Protein AF-X0Z7K4-F1 (afdb_monomer)

Sequence (289 aa):
ATCAVFLMENARKMQAEGYSKDEILASCCYAIVENMARSLWHQVEFPDNTIVLLHGQTMLSDPLPLAVTHRAQEYMGSKTFCLVPPFPGHRACIGLVKSIEDKGLPEIEEYCYLDDLIEREFDKKIIVCRGAACGDKNSRCVRTKIYSEDIHGKISLTLGGCTAVNELEAQKKRGEKNKIPGAYNAIWKFIDEKLPKSKDKKRLVIPRSFAISEKAFFFGKVFEQFDIPVHIDNVQERDIMEGQPLFPIDTCAPNIGATGQFLRLAREQHGIIMLPQIDFLPVEGESVG

Nearest PDB structures (foldseek):
  1a4i-assembly1_A  TM=1.801E-01  e=3.033E-02  Homo sapiens
  9ise-assembly2_C  TM=1.815E-01  e=3.426E-02  Homo sapiens
  9isr-assembly2_C  TM=1.876E-01  e=7.572E-02  Homo sapiens
  4yrp-assembly1_B-2  TM=1.443E-01  e=1.481E-01  Trypanosoma cruzi strain CL Brener
  6gvw-assembly1_F  TM=2.581E-01  e=7.806E+00  Mus musculus

Structure (mmCIF, N/CA/C/O backbone):
data_AF-X0Z7K4-F1
#
_entry.id   AF-X0Z7K4-F1
#
loop_
_atom_site.group_PDB
_atom_site.id
_atom_site.type_symbol
_atom_site.label_atom_id
_atom_site.label_alt_id
_atom_site.label_comp_id
_atom_site.label_asym_id
_atom_site.label_entity_id
_atom_site.label_seq_id
_atom_site.pdbx_PDB_ins_code
_atom_site.Cartn_x
_atom_site.Cartn_y
_atom_site.Cartn_z
_atom_site.occupancy
_atom_site.B_iso_or_equiv
_atom_site.auth_seq_id
_atom_site.auth_comp_id
_atom_site.auth_asym_id
_atom_site.auth_atom_id
_atom_site.pdbx_PDB_model_num
ATOM 1 N N . ALA A 1 1 ? -17.021 -7.275 1.196 1.00 44.34 1 ALA A N 1
ATOM 2 C CA . ALA A 1 1 ? -15.728 -7.235 0.477 1.00 44.34 1 ALA A CA 1
ATOM 3 C C . ALA A 1 1 ? -14.623 -6.842 1.448 1.00 44.34 1 ALA A C 1
ATOM 5 O O . ALA A 1 1 ? -14.861 -5.968 2.264 1.00 44.34 1 ALA A O 1
ATOM 6 N N . THR A 1 2 ? -13.452 -7.477 1.388 1.00 50.69 2 THR A N 1
ATOM 7 C CA . THR A 1 2 ? -12.375 -7.330 2.390 1.00 50.69 2 THR A CA 1
ATOM 8 C C . THR A 1 2 ? -11.315 -6.274 2.035 1.00 50.69 2 THR A C 1
ATOM 10 O O . THR A 1 2 ? -10.451 -5.956 2.846 1.00 50.69 2 THR A O 1
ATOM 13 N N . CYS A 1 3 ? -11.380 -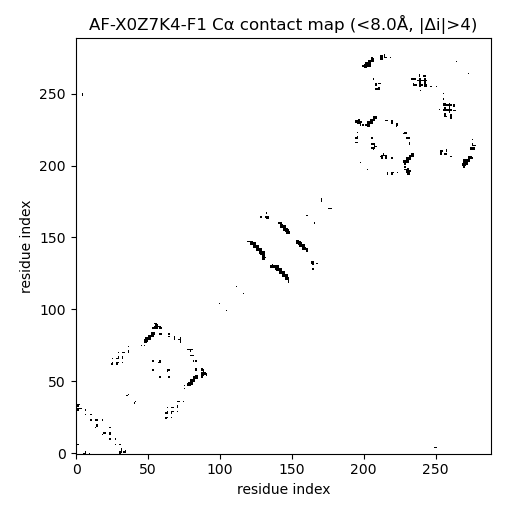5.697 0.830 1.00 55.44 3 CYS A N 1
ATOM 14 C CA . CYS A 1 3 ? -10.520 -4.596 0.392 1.00 55.44 3 CYS A CA 1
ATOM 15 C C . CYS A 1 3 ? -11.159 -3.234 0.716 1.00 55.44 3 CYS A C 1
ATOM 17 O O . CYS A 1 3 ? -12.340 -3.027 0.429 1.00 55.44 3 CYS A O 1
ATOM 19 N N . ALA A 1 4 ? -10.359 -2.285 1.219 1.00 56.34 4 ALA A N 1
ATOM 20 C CA . ALA A 1 4 ? -10.774 -0.911 1.539 1.00 56.34 4 ALA A CA 1
ATOM 21 C C . ALA A 1 4 ? -11.478 -0.179 0.380 1.00 56.34 4 ALA A C 1
ATOM 23 O O . ALA A 1 4 ? -12.387 0.612 0.616 1.00 56.34 4 ALA A O 1
ATOM 24 N N . VAL A 1 5 ? -11.113 -0.484 -0.868 1.00 52.03 5 VAL A N 1
ATOM 25 C CA . VAL A 1 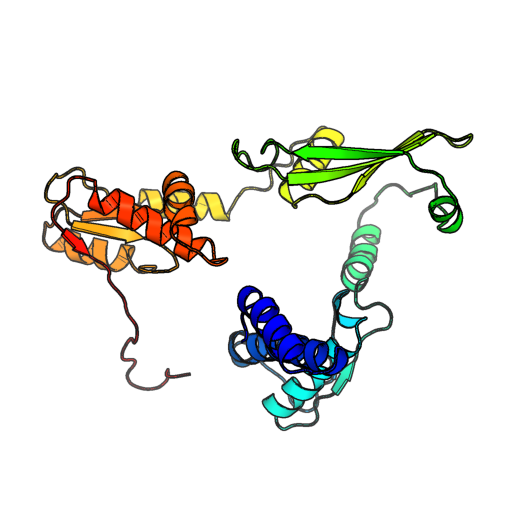5 ? -11.711 0.126 -2.067 1.00 52.03 5 VAL A CA 1
ATOM 26 C C . VAL A 1 5 ? -13.157 -0.343 -2.279 1.00 52.03 5 VAL A C 1
ATOM 28 O O . VAL A 1 5 ? -14.053 0.466 -2.501 1.00 52.03 5 VAL A O 1
ATOM 31 N N . PHE A 1 6 ? -13.424 -1.640 -2.113 1.00 60.44 6 PHE A N 1
ATOM 32 C CA . PHE A 1 6 ? -14.777 -2.193 -2.248 1.00 60.44 6 PHE A CA 1
ATOM 33 C C . PHE A 1 6 ? -15.658 -1.940 -1.020 1.00 60.44 6 PHE A C 1
ATOM 35 O O . PHE A 1 6 ? -16.871 -2.152 -1.082 1.00 60.44 6 PHE A O 1
ATOM 42 N N . LEU A 1 7 ? -15.077 -1.508 0.102 1.00 72.12 7 LEU A N 1
ATOM 43 C CA . LEU A 1 7 ? -15.836 -1.182 1.306 1.00 72.12 7 LEU A CA 1
ATOM 44 C C . LEU A 1 7 ? -16.728 0.043 1.100 1.00 72.12 7 LEU A C 1
ATOM 46 O O . LEU A 1 7 ? -17.897 0.002 1.466 1.00 72.12 7 LEU A O 1
ATOM 50 N N . MET A 1 8 ? -16.231 1.086 0.428 1.00 69.06 8 MET A N 1
ATOM 51 C CA . MET A 1 8 ? -17.041 2.271 0.120 1.00 69.06 8 MET A CA 1
ATOM 52 C C . MET A 1 8 ? -18.161 1.980 -0.883 1.00 69.06 8 MET A C 1
ATOM 54 O O . MET A 1 8 ? -19.264 2.506 -0.737 1.00 69.06 8 MET A O 1
ATOM 58 N N . GLU A 1 9 ? -17.906 1.146 -1.892 1.00 71.44 9 GLU A N 1
ATOM 59 C CA . GLU A 1 9 ? -18.932 0.768 -2.869 1.00 71.44 9 GLU A CA 1
ATOM 60 C C . GLU A 1 9 ? -20.041 -0.069 -2.219 1.00 71.44 9 GLU A C 1
ATOM 62 O O . GLU A 1 9 ? -21.222 0.213 -2.418 1.00 71.44 9 GLU A O 1
ATOM 67 N N . ASN A 1 10 ? -19.680 -1.049 -1.385 1.00 76.25 10 ASN A N 1
ATOM 68 C CA . ASN A 1 10 ? -20.667 -1.851 -0.661 1.00 76.25 10 ASN A CA 1
ATOM 69 C C . ASN A 1 10 ? -21.416 -1.028 0.387 1.00 76.25 10 ASN A C 1
ATOM 71 O O . ASN A 1 10 ? -22.626 -1.172 0.496 1.00 76.25 10 ASN A O 1
ATOM 75 N N . ALA A 1 11 ? -20.746 -0.109 1.086 1.00 80.38 11 ALA A N 1
ATOM 76 C CA . ALA A 1 11 ? -21.413 0.813 2.000 1.00 80.38 11 ALA A CA 1
ATOM 77 C C . ALA A 1 11 ? -22.466 1.671 1.277 1.00 80.38 11 ALA A C 1
ATOM 79 O O . ALA A 1 11 ? -23.563 1.853 1.793 1.00 80.38 11 ALA A O 1
ATOM 80 N N . ARG A 1 12 ? -22.173 2.149 0.057 1.00 78.56 12 ARG A N 1
ATOM 81 C CA . ARG A 1 12 ? -23.142 2.887 -0.773 1.00 78.56 12 ARG A CA 1
ATOM 82 C C . ARG A 1 12 ? -24.306 2.015 -1.244 1.00 78.56 12 ARG A C 1
ATOM 84 O O . ARG A 1 12 ? -25.432 2.502 -1.263 1.00 78.56 12 ARG A O 1
ATOM 91 N N . LYS A 1 13 ? -24.058 0.751 -1.607 1.00 81.69 13 LYS A N 1
ATOM 92 C CA . LYS A 1 13 ? -25.121 -0.211 -1.961 1.00 81.69 13 LYS A CA 1
ATOM 93 C C . LYS A 1 13 ? -26.032 -0.488 -0.770 1.00 81.69 13 LYS A C 1
ATOM 95 O O . LYS A 1 13 ? -27.231 -0.281 -0.881 1.00 81.69 13 LYS A O 1
ATOM 100 N N . MET A 1 14 ? -25.454 -0.815 0.385 1.00 85.38 14 MET A N 1
ATOM 101 C CA . MET A 1 14 ? -26.198 -1.003 1.633 1.00 85.38 14 MET A CA 1
ATOM 102 C C . MET A 1 14 ? -27.000 0.256 1.999 1.00 85.38 14 MET A C 1
ATOM 104 O O . MET A 1 14 ? -28.164 0.179 2.374 1.00 85.38 14 MET A O 1
ATOM 108 N N . GLN A 1 15 ? -26.427 1.446 1.820 1.00 86.00 15 GLN A N 1
ATOM 109 C CA . GLN A 1 15 ? -27.164 2.688 2.042 1.00 86.00 15 GLN A CA 1
ATOM 110 C C . GLN A 1 15 ? -28.361 2.839 1.085 1.00 86.00 15 GLN A C 1
ATOM 112 O O . GLN A 1 15 ? -29.432 3.260 1.515 1.00 86.00 15 GLN A O 1
ATOM 117 N N . ALA A 1 16 ? -28.200 2.496 -0.198 1.00 86.56 16 ALA A N 1
ATOM 118 C CA . ALA A 1 16 ? -29.280 2.539 -1.187 1.00 86.56 16 ALA A CA 1
ATOM 119 C C . ALA A 1 16 ? -30.373 1.487 -0.924 1.00 86.56 16 ALA A C 1
ATOM 121 O O . ALA A 1 16 ? -31.541 1.727 -1.217 1.00 86.56 16 ALA A O 1
ATOM 122 N N . GLU A 1 17 ? -30.000 0.350 -0.341 1.00 91.00 17 GLU A N 1
ATOM 123 C CA . GLU A 1 17 ? -30.899 -0.729 0.086 1.00 91.00 17 GLU A CA 1
ATOM 124 C C . GLU A 1 17 ? -31.613 -0.425 1.418 1.00 91.00 17 GLU A C 1
ATOM 126 O O . GLU A 1 17 ? -32.475 -1.189 1.845 1.00 91.00 17 GLU A O 1
ATOM 131 N N . GLY A 1 18 ? -31.305 0.711 2.054 1.00 91.75 18 GLY A N 1
ATOM 132 C CA . GLY A 1 18 ? -31.990 1.187 3.256 1.00 91.75 18 GLY A CA 1
ATOM 133 C C . GLY A 1 18 ? -31.415 0.665 4.573 1.00 91.75 18 GLY A C 1
ATOM 134 O O . GLY A 1 18 ? -32.053 0.842 5.611 1.00 91.75 18 GLY A O 1
ATOM 135 N N . TYR A 1 19 ? -30.224 0.059 4.559 1.00 92.94 19 TYR A N 1
ATOM 136 C CA . TYR A 1 19 ? -29.543 -0.357 5.785 1.00 92.94 19 TYR A CA 1
ATOM 137 C C . TYR A 1 19 ? -29.188 0.845 6.660 1.00 92.94 19 TYR A C 1
ATOM 139 O O . TYR A 1 19 ? -28.849 1.934 6.177 1.00 92.94 19 TYR A O 1
ATOM 147 N N . SER A 1 20 ? -29.227 0.631 7.972 1.00 94.06 20 SER A N 1
ATOM 148 C CA . SER A 1 20 ? -28.862 1.662 8.933 1.00 94.06 20 SER A CA 1
ATOM 149 C C . SER A 1 20 ? -27.361 1.960 8.885 1.00 94.06 20 SER A C 1
ATOM 151 O O . SER A 1 20 ? -26.528 1.129 8.510 1.00 94.06 20 SER A O 1
ATOM 153 N N . LYS A 1 21 ? -26.987 3.170 9.307 1.00 87.44 21 LYS A N 1
ATOM 154 C CA . LYS A 1 21 ? -25.578 3.576 9.382 1.00 87.44 21 LYS A CA 1
ATOM 155 C C . LYS A 1 21 ? -24.765 2.655 10.299 1.00 87.44 21 LYS A C 1
ATOM 157 O O . LYS A 1 21 ? -23.608 2.374 9.991 1.00 87.44 21 LYS A O 1
ATOM 162 N N . ASP A 1 22 ? -25.372 2.184 11.384 1.00 89.25 22 ASP A N 1
ATOM 163 C CA . ASP A 1 22 ? -24.715 1.327 12.371 1.00 89.25 22 ASP A CA 1
ATOM 164 C C . ASP A 1 22 ? -24.415 -0.061 11.790 1.00 89.25 22 ASP A C 1
ATOM 166 O O . ASP A 1 22 ? -23.308 -0.571 11.959 1.00 89.25 22 ASP A O 1
ATOM 170 N N . GLU A 1 23 ? -25.336 -0.631 11.007 1.00 88.12 23 GLU A N 1
ATOM 171 C CA . GLU A 1 23 ? -25.117 -1.896 10.291 1.00 88.12 23 GLU A CA 1
ATOM 172 C C . GLU A 1 23 ? -24.039 -1.771 9.213 1.00 88.12 23 GLU A C 1
ATOM 174 O O . GLU A 1 23 ? -23.190 -2.654 9.069 1.00 88.12 23 GLU A O 1
ATOM 179 N N . ILE A 1 24 ? -24.026 -0.657 8.475 1.00 88.56 24 ILE A N 1
ATOM 180 C CA . ILE A 1 24 ? -22.984 -0.379 7.479 1.00 88.56 24 ILE A CA 1
ATOM 181 C C . ILE A 1 24 ? -21.616 -0.284 8.163 1.00 88.56 24 ILE A C 1
ATOM 183 O O . ILE A 1 24 ? -20.644 -0.873 7.684 1.00 88.56 24 ILE A O 1
ATOM 187 N N . LEU A 1 25 ? -21.531 0.426 9.292 1.00 87.44 25 LEU A N 1
ATOM 188 C CA . LEU A 1 25 ? -20.292 0.587 10.050 1.00 87.44 25 LEU A CA 1
ATOM 189 C C . LEU A 1 25 ? -19.801 -0.750 10.617 1.00 87.44 25 LEU A C 1
ATOM 191 O 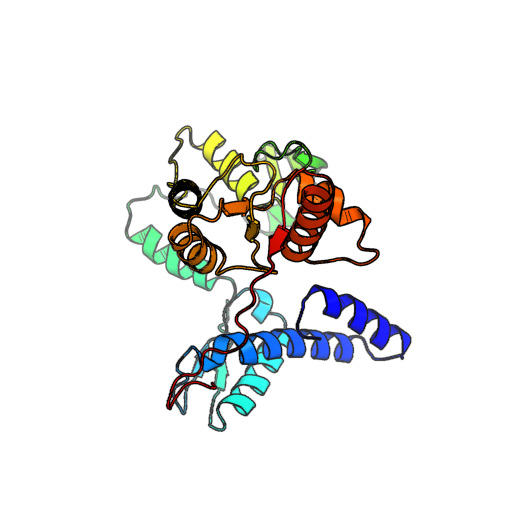O . LEU A 1 25 ? -18.628 -1.084 10.444 1.00 87.44 25 LEU A O 1
ATOM 195 N N . ALA A 1 26 ? -20.693 -1.534 11.225 1.00 87.75 26 ALA A N 1
ATOM 196 C CA . ALA A 1 26 ? -20.385 -2.862 11.746 1.00 87.75 26 ALA A CA 1
ATOM 197 C C . ALA A 1 26 ? -19.883 -3.799 10.638 1.00 87.75 26 ALA A C 1
ATOM 199 O O . ALA A 1 26 ? -18.841 -4.436 10.795 1.00 87.75 26 ALA A O 1
ATOM 200 N N . SER A 1 27 ? -20.561 -3.816 9.486 1.00 87.81 27 SER A N 1
ATOM 201 C CA . SER A 1 27 ? -20.157 -4.592 8.308 1.00 87.81 27 SER A CA 1
ATOM 202 C C . SER A 1 27 ? -18.775 -4.178 7.799 1.00 87.81 27 SER A C 1
ATOM 204 O O . SER A 1 27 ? -17.924 -5.028 7.522 1.00 87.81 27 SER A O 1
ATOM 206 N N . CYS A 1 28 ? -18.499 -2.871 7.748 1.00 87.75 28 CYS A N 1
ATOM 207 C CA . CYS A 1 28 ? -17.195 -2.373 7.326 1.00 87.75 28 CYS A CA 1
ATOM 208 C C . CYS A 1 28 ? -16.076 -2.776 8.292 1.00 87.75 28 CYS A C 1
ATOM 210 O O . CYS A 1 28 ? -15.027 -3.251 7.853 1.00 87.75 28 CYS A O 1
ATOM 212 N N . CYS A 1 29 ? -16.295 -2.612 9.598 1.00 90.00 29 CYS A N 1
ATOM 213 C CA . CYS A 1 29 ? -15.344 -3.020 10.629 1.00 90.00 29 CYS A CA 1
ATOM 214 C C . CYS A 1 29 ? -15.088 -4.529 10.579 1.00 90.00 29 CYS A C 1
ATOM 216 O O . CYS A 1 29 ? -13.930 -4.944 10.550 1.00 90.00 29 CYS A O 1
ATOM 218 N N . TYR A 1 30 ? -16.141 -5.344 10.485 1.00 90.06 30 TYR A N 1
ATOM 219 C CA . TYR A 1 30 ? -16.010 -6.796 10.401 1.00 90.06 30 TYR A CA 1
ATOM 220 C C . TYR A 1 30 ? -15.247 -7.230 9.150 1.00 90.06 30 TYR A C 1
ATOM 222 O O . TYR A 1 30 ? -14.362 -8.069 9.233 1.00 90.06 30 TYR A O 1
ATOM 230 N N . ALA A 1 31 ? -15.495 -6.610 7.998 1.00 87.94 31 ALA A N 1
ATOM 231 C CA . ALA A 1 31 ? -14.780 -6.930 6.767 1.00 87.94 31 ALA A CA 1
ATOM 232 C C . ALA A 1 31 ? -13.272 -6.614 6.819 1.00 87.94 31 ALA A C 1
ATOM 234 O O . ALA A 1 31 ? -12.478 -7.350 6.230 1.00 87.94 31 ALA A O 1
ATOM 235 N N . ILE A 1 32 ? -12.867 -5.546 7.520 1.00 85.25 32 ILE A N 1
ATOM 236 C CA . ILE A 1 32 ? -11.446 -5.241 7.774 1.00 85.25 32 ILE A CA 1
ATOM 237 C C . ILE A 1 32 ? -10.822 -6.353 8.620 1.00 85.25 32 ILE A C 1
ATOM 239 O O . ILE A 1 32 ? -9.751 -6.866 8.286 1.00 85.25 32 ILE A O 1
ATOM 243 N N . VAL A 1 33 ? -11.505 -6.739 9.698 1.00 89.50 33 VAL A N 1
ATOM 244 C CA . VAL A 1 33 ? -11.040 -7.780 10.619 1.00 89.50 33 VAL A CA 1
ATOM 245 C C . VAL A 1 33 ? -10.983 -9.141 9.930 1.00 89.50 33 VAL A C 1
ATOM 247 O O . VAL A 1 33 ? -9.984 -9.836 10.058 1.00 89.50 33 VAL A O 1
ATOM 250 N N . GLU A 1 34 ? -11.992 -9.498 9.139 1.00 88.25 34 GLU A N 1
ATOM 251 C CA . GLU A 1 34 ? -12.042 -10.744 8.372 1.00 88.25 34 GLU A CA 1
ATOM 252 C C . GLU A 1 34 ? -10.878 -10.844 7.384 1.00 88.25 34 GLU A C 1
ATOM 254 O O . GLU A 1 34 ? -10.269 -11.903 7.221 1.00 88.25 34 GLU A O 1
ATOM 259 N N . ASN A 1 35 ? -10.513 -9.723 6.755 1.00 83.31 35 ASN A N 1
ATOM 260 C CA . ASN A 1 35 ? -9.335 -9.674 5.901 1.00 83.31 35 ASN A CA 1
ATOM 261 C C . ASN A 1 35 ? -8.055 -9.974 6.687 1.00 83.31 35 ASN A C 1
ATOM 263 O O . ASN A 1 35 ? -7.218 -10.752 6.230 1.00 83.31 35 ASN A O 1
ATOM 267 N N . MET A 1 36 ? -7.899 -9.355 7.862 1.00 81.44 36 MET A N 1
ATOM 268 C CA . MET A 1 36 ? -6.757 -9.603 8.746 1.00 81.44 36 MET A CA 1
ATOM 269 C C . MET A 1 36 ? -6.727 -11.055 9.226 1.00 81.44 36 MET A C 1
ATOM 271 O O . MET A 1 36 ? -5.670 -11.675 9.181 1.00 81.44 36 MET A O 1
ATOM 275 N N . ALA A 1 37 ? -7.872 -11.612 9.618 1.00 85.81 37 ALA A N 1
ATOM 276 C CA . ALA A 1 37 ? -7.986 -12.990 10.072 1.00 85.81 37 ALA A CA 1
ATOM 277 C C . ALA A 1 37 ? -7.545 -13.976 8.988 1.00 85.81 37 ALA A C 1
ATOM 279 O O . ALA A 1 37 ? -6.666 -14.806 9.212 1.00 85.81 37 ALA A O 1
ATOM 280 N N . ARG A 1 38 ? -8.069 -13.824 7.769 1.00 81.12 38 ARG A N 1
ATOM 281 C CA . ARG A 1 38 ? -7.702 -14.695 6.648 1.00 81.12 38 ARG A CA 1
ATOM 282 C C . ARG A 1 38 ? -6.243 -14.569 6.231 1.00 81.12 38 ARG A C 1
ATOM 284 O O . ARG A 1 38 ? -5.642 -15.572 5.869 1.00 81.12 38 ARG A O 1
ATOM 291 N N . SER A 1 39 ? -5.689 -13.358 6.230 1.00 74.56 39 SER A N 1
ATOM 292 C CA . SER A 1 39 ? -4.357 -13.105 5.665 1.00 74.56 39 SER A CA 1
ATOM 293 C C . SER A 1 39 ? -3.216 -13.229 6.667 1.00 74.56 39 SER A C 1
ATOM 295 O O . SER A 1 39 ? -2.136 -13.638 6.265 1.00 74.56 39 SER A O 1
ATOM 297 N N . LEU A 1 40 ? -3.425 -12.889 7.940 1.00 75.56 40 LEU A N 1
ATOM 298 C CA . LEU A 1 40 ? -2.349 -12.771 8.926 1.00 75.56 40 LEU A CA 1
ATOM 299 C C . LEU A 1 40 ? -2.462 -13.782 10.064 1.00 75.56 40 LEU A C 1
ATOM 301 O O . LEU A 1 40 ? -1.435 -14.226 10.563 1.00 75.56 40 LEU A O 1
ATOM 305 N N . TRP A 1 41 ? -3.671 -14.140 10.506 1.00 84.88 41 TRP A N 1
ATOM 306 C CA . TRP A 1 41 ? -3.818 -14.878 11.767 1.00 84.88 41 TRP A CA 1
ATOM 307 C C . TRP A 1 41 ? -3.334 -16.327 11.705 1.00 84.88 41 TRP A C 1
ATOM 309 O O . TRP A 1 41 ? -2.887 -16.848 12.716 1.00 84.88 41 TRP A O 1
ATOM 319 N N . HIS A 1 42 ? -3.332 -16.954 10.530 1.00 79.81 42 HIS A N 1
ATOM 320 C CA . HIS A 1 42 ? -2.730 -18.280 10.339 1.00 79.81 42 HIS A CA 1
ATOM 321 C C . HIS A 1 42 ? -1.193 -18.257 10.367 1.00 79.81 42 HIS A C 1
ATOM 323 O O . HIS A 1 42 ? -0.568 -19.305 10.481 1.00 79.81 42 HIS A O 1
ATOM 329 N N . GLN A 1 43 ? -0.575 -17.076 10.260 1.00 80.69 43 GLN A N 1
ATOM 330 C CA . GLN A 1 43 ? 0.882 -16.908 10.273 1.00 80.69 43 GLN A CA 1
ATOM 331 C C . GLN A 1 43 ? 1.432 -16.598 11.670 1.00 80.69 43 GLN A C 1
ATOM 333 O O . GLN A 1 43 ? 2.641 -16.439 11.833 1.00 80.69 43 GLN A O 1
ATOM 338 N N . VAL A 1 44 ? 0.562 -16.453 12.670 1.00 76.50 44 VAL A N 1
ATOM 339 C CA . VAL A 1 44 ? 0.942 -16.105 14.040 1.00 76.50 44 VAL A CA 1
ATOM 340 C C . VAL A 1 44 ? 0.319 -17.091 15.017 1.00 76.50 44 VAL A C 1
ATOM 342 O O . VAL A 1 44 ? -0.811 -17.541 14.844 1.00 76.50 44 VAL A O 1
ATOM 345 N N . GLU A 1 45 ? 1.071 -17.441 16.052 1.00 80.00 45 GLU A N 1
ATOM 346 C CA . GLU A 1 45 ? 0.593 -18.353 17.082 1.00 80.00 45 GLU A CA 1
ATOM 347 C C . GLU A 1 45 ? -0.360 -17.617 18.030 1.00 80.00 45 GLU A C 1
ATOM 349 O O . GLU A 1 45 ? -0.030 -16.557 18.570 1.00 80.00 45 GLU A O 1
ATOM 354 N N . PHE A 1 46 ? -1.547 -18.187 18.227 1.00 77.81 46 PHE A N 1
ATOM 355 C CA . PHE A 1 46 ? -2.536 -17.701 19.179 1.00 77.81 46 PHE A CA 1
ATOM 356 C C . PHE A 1 46 ? -2.641 -18.690 20.343 1.00 77.81 46 PHE A C 1
ATOM 358 O O . PHE A 1 46 ? -3.270 -19.735 20.186 1.00 77.81 46 PHE A O 1
ATOM 365 N N . PRO A 1 47 ? -2.048 -18.392 21.512 1.00 80.56 47 PRO A N 1
ATOM 366 C CA . PRO A 1 47 ? -2.088 -19.315 22.635 1.00 80.56 47 PRO A CA 1
ATOM 367 C C . PRO A 1 47 ? -3.499 -19.412 23.218 1.00 80.56 47 PRO A C 1
ATOM 369 O O . PRO A 1 47 ? -4.181 -18.396 23.382 1.00 80.56 47 PRO A O 1
ATOM 372 N N . ASP A 1 48 ? -3.913 -20.614 23.608 1.00 81.06 48 ASP A N 1
ATOM 373 C CA . ASP A 1 48 ? -5.201 -20.825 24.269 1.00 81.06 48 ASP A CA 1
ATOM 374 C C . ASP A 1 48 ? -5.319 -20.055 25.589 1.00 81.06 48 ASP A C 1
ATOM 376 O O . ASP A 1 48 ? -4.343 -19.862 26.314 1.00 81.06 48 ASP A O 1
ATOM 380 N N . ASN A 1 49 ? -6.550 -19.663 25.937 1.00 82.50 49 ASN A N 1
ATOM 381 C CA . ASN A 1 49 ? -6.869 -18.946 27.181 1.00 82.50 49 ASN A CA 1
ATOM 382 C C . ASN A 1 49 ? -6.090 -17.627 27.351 1.00 82.50 49 ASN A C 1
ATOM 384 O O . ASN A 1 49 ? -5.687 -17.258 28.456 1.00 82.50 49 ASN A O 1
ATOM 388 N N . THR A 1 50 ? -5.876 -16.912 26.248 1.00 82.88 50 THR A N 1
ATOM 389 C CA . THR A 1 50 ? -5.113 -15.662 26.219 1.00 82.88 50 THR A CA 1
ATOM 390 C C . THR A 1 50 ? -6.005 -14.431 26.348 1.00 82.88 50 THR A C 1
ATOM 392 O O . THR A 1 50 ? -7.136 -14.382 25.855 1.00 82.88 50 THR A O 1
ATOM 395 N N . ILE A 1 51 ? -5.443 -13.387 26.963 1.00 86.44 51 ILE A N 1
ATOM 396 C CA . ILE A 1 51 ? -5.957 -12.021 26.863 1.00 86.44 51 ILE A CA 1
ATOM 397 C C . ILE A 1 51 ? -5.215 -11.299 25.731 1.00 86.44 51 ILE A C 1
ATOM 399 O O . ILE A 1 51 ? -4.021 -11.016 25.834 1.00 86.44 51 ILE A O 1
ATOM 403 N N . VAL A 1 52 ? -5.924 -10.982 24.650 1.00 87.12 52 VAL A N 1
ATOM 404 C CA . VAL A 1 52 ? -5.405 -10.237 23.501 1.00 87.12 52 VAL A CA 1
ATOM 405 C C . VAL A 1 52 ? -5.557 -8.742 23.762 1.00 87.12 52 VAL A C 1
ATOM 407 O O . VAL A 1 52 ? -6.663 -8.218 23.888 1.00 87.12 52 VAL A O 1
ATOM 410 N N . LEU A 1 53 ? -4.438 -8.028 23.825 1.00 89.19 53 LEU A N 1
ATOM 411 C CA . LEU A 1 53 ? -4.444 -6.582 24.030 1.00 89.19 53 LEU A CA 1
ATOM 412 C C . LEU A 1 53 ? -4.554 -5.849 22.687 1.00 89.19 53 LEU A C 1
ATOM 414 O O . LEU A 1 53 ? -3.643 -5.931 21.861 1.00 89.19 53 LEU A O 1
ATOM 418 N N . LEU A 1 54 ? -5.644 -5.105 22.490 1.00 89.19 54 LEU A N 1
ATOM 419 C CA . LEU A 1 54 ? -5.928 -4.386 21.246 1.00 89.19 54 LEU A CA 1
ATOM 420 C C . LEU A 1 54 ? -5.365 -2.961 21.297 1.00 89.19 54 LEU A C 1
ATOM 422 O O . LEU A 1 54 ? -5.828 -2.132 22.077 1.00 89.19 54 LEU A O 1
ATOM 426 N N . HIS A 1 55 ? -4.378 -2.661 20.448 1.00 85.62 55 HIS A N 1
ATOM 427 C CA . HIS A 1 55 ? -3.700 -1.356 20.407 1.00 85.62 55 HIS A CA 1
ATOM 428 C C . HIS A 1 55 ? -3.974 -0.590 19.112 1.00 85.62 55 HIS A C 1
ATOM 430 O O . HIS A 1 55 ? -4.359 -1.170 18.100 1.00 85.62 55 HIS A O 1
ATOM 436 N N . GLY A 1 56 ? -3.710 0.718 19.142 1.00 81.75 56 GLY A N 1
ATOM 437 C CA . GLY A 1 56 ? -3.920 1.647 18.031 1.00 81.75 56 GLY A CA 1
ATOM 438 C C . GLY A 1 56 ? -5.107 2.580 18.266 1.00 81.75 56 GLY A C 1
ATOM 439 O O . GLY A 1 56 ? -6.083 2.220 18.919 1.00 81.75 56 GLY A O 1
ATOM 440 N N . GLN A 1 57 ? -5.034 3.796 17.717 1.00 82.88 57 GLN A N 1
ATOM 441 C CA . GLN A 1 57 ? -6.068 4.828 17.896 1.00 82.88 57 GLN A CA 1
ATOM 442 C C . GLN A 1 57 ? -7.452 4.365 17.419 1.00 82.88 57 GLN A C 1
ATOM 444 O O . GLN A 1 57 ? -8.472 4.756 17.976 1.00 82.88 57 GLN A O 1
ATOM 449 N N . THR A 1 58 ? -7.489 3.494 16.412 1.00 83.25 58 THR A N 1
ATOM 450 C CA . THR A 1 58 ? -8.721 2.923 15.863 1.00 83.25 58 THR A CA 1
ATOM 451 C C . THR A 1 58 ? -9.479 2.050 16.867 1.00 83.25 58 THR A C 1
ATOM 453 O O . THR A 1 58 ? -10.677 1.859 16.698 1.00 83.25 58 THR A O 1
ATOM 456 N N . MET A 1 59 ? -8.823 1.565 17.929 1.00 88.62 59 MET A N 1
ATOM 457 C CA . MET A 1 59 ? -9.456 0.757 18.981 1.00 88.62 59 MET A CA 1
ATOM 458 C C . MET A 1 59 ? -10.296 1.582 19.966 1.00 88.62 59 MET A C 1
ATOM 460 O O . MET A 1 59 ? -10.975 0.997 20.798 1.00 88.62 59 MET A O 1
ATOM 464 N N . LEU A 1 60 ? -10.295 2.918 19.858 1.00 84.75 60 LEU A N 1
ATOM 465 C CA . LEU A 1 60 ? -11.242 3.789 20.573 1.00 84.75 60 LEU A CA 1
ATOM 466 C C . LEU A 1 60 ? -12.660 3.748 19.987 1.00 84.75 60 LEU A C 1
ATOM 468 O O . LEU A 1 60 ? -13.596 4.232 20.609 1.00 84.75 60 LEU A O 1
ATOM 472 N N . SER A 1 61 ? -12.815 3.241 18.764 1.00 84.38 61 SER A N 1
ATOM 473 C CA . SER A 1 61 ? -14.108 3.147 18.095 1.00 84.38 61 SER A CA 1
ATOM 474 C C . SER A 1 61 ? -14.719 1.782 18.378 1.00 84.38 61 SER A C 1
ATOM 476 O O . SER A 1 61 ? -14.363 0.848 17.665 1.00 84.38 61 SER A O 1
ATOM 478 N N . ASP A 1 62 ? -15.657 1.683 19.327 1.00 84.38 62 ASP A N 1
ATOM 479 C CA . ASP A 1 62 ? -16.291 0.435 19.809 1.00 84.38 62 ASP A CA 1
ATOM 480 C C . ASP A 1 62 ? -16.592 -0.646 18.746 1.00 84.38 62 ASP A C 1
ATOM 482 O O . ASP A 1 62 ? -16.311 -1.819 19.007 1.00 84.38 62 ASP A O 1
ATOM 486 N N . PRO A 1 63 ? -17.081 -0.326 17.528 1.00 89.00 63 PRO A N 1
ATOM 487 C CA . PRO A 1 63 ? -17.355 -1.342 16.509 1.00 89.00 63 PRO A CA 1
ATOM 488 C C . PRO A 1 63 ? -16.140 -2.182 16.091 1.00 89.00 63 PRO A C 1
ATOM 490 O O . PRO A 1 63 ? -16.276 -3.369 15.796 1.00 89.00 63 PRO A O 1
ATOM 493 N N . LEU A 1 64 ? -14.941 -1.595 16.062 1.00 89.94 64 LEU A N 1
ATOM 494 C CA . LEU A 1 64 ? -13.732 -2.292 15.627 1.00 89.94 64 LEU A CA 1
ATOM 495 C C . LEU A 1 64 ? -13.204 -3.308 16.657 1.00 89.94 64 LEU A C 1
ATOM 497 O O . LEU A 1 64 ? -13.012 -4.460 16.268 1.00 89.94 64 LEU A O 1
ATOM 501 N N . PRO A 1 65 ? -12.968 -2.963 17.941 1.00 91.94 65 PRO A N 1
ATOM 502 C CA . PRO A 1 65 ? -12.558 -3.939 18.937 1.00 91.94 65 PRO A CA 1
ATOM 503 C C . PRO A 1 65 ? -13.626 -5.015 19.145 1.00 91.94 65 PRO A C 1
ATOM 505 O O . PRO A 1 65 ? -13.255 -6.170 19.335 1.00 91.94 65 PRO A O 1
ATOM 508 N N . LEU A 1 66 ? -14.922 -4.698 19.026 1.00 91.69 66 LEU A N 1
ATOM 509 C CA . LEU A 1 66 ? -15.982 -5.712 19.047 1.00 91.69 66 LEU A CA 1
ATOM 510 C C . LEU A 1 66 ? -15.851 -6.695 17.877 1.00 91.69 66 LEU A C 1
ATOM 512 O O . LEU A 1 66 ? -15.861 -7.904 18.100 1.00 91.69 66 LEU A O 1
ATOM 516 N N . ALA A 1 67 ? -15.649 -6.196 16.654 1.00 92.81 67 ALA A N 1
ATOM 517 C CA . ALA A 1 67 ? -15.434 -7.044 15.483 1.00 92.81 67 ALA A CA 1
ATOM 518 C C . ALA A 1 67 ? -14.179 -7.925 15.622 1.00 92.81 67 ALA A C 1
ATOM 520 O O . ALA A 1 67 ? -14.235 -9.117 15.320 1.00 92.81 67 ALA A O 1
ATOM 521 N N . VAL A 1 68 ? -13.068 -7.370 16.127 1.00 92.19 68 VAL A N 1
ATOM 522 C CA . VAL A 1 68 ? -11.837 -8.134 16.406 1.00 92.19 68 VAL A CA 1
ATOM 523 C C . VAL A 1 68 ? -12.098 -9.222 17.439 1.00 92.19 68 VAL A C 1
ATOM 525 O O . VAL A 1 68 ? -11.714 -10.366 17.217 1.00 92.19 68 VAL A O 1
ATOM 528 N N . THR A 1 69 ? -12.773 -8.878 18.538 1.00 91.62 69 THR A N 1
ATOM 529 C CA . THR A 1 69 ? -13.075 -9.812 19.630 1.00 91.62 69 THR A CA 1
ATOM 530 C C . THR A 1 69 ? -13.917 -10.976 19.134 1.00 91.62 69 THR A C 1
ATOM 532 O O . THR A 1 69 ? -13.532 -12.128 19.318 1.00 91.62 69 THR A O 1
ATOM 535 N N . HIS A 1 70 ? -15.022 -10.672 18.451 1.00 91.94 70 HIS A N 1
ATOM 536 C CA . HIS A 1 70 ? -15.918 -11.676 17.889 1.00 91.94 70 HIS A CA 1
ATOM 537 C C . HIS A 1 70 ? -15.163 -12.616 16.952 1.00 91.94 70 HIS A C 1
ATOM 539 O O . HIS A 1 70 ? -15.180 -13.832 17.127 1.00 91.94 70 HIS A O 1
ATOM 545 N N . ARG A 1 71 ? -14.427 -12.052 15.987 1.00 91.50 71 ARG A N 1
ATOM 546 C CA . ARG A 1 71 ? -13.745 -12.865 14.986 1.00 91.50 71 ARG A CA 1
ATOM 547 C C . ARG A 1 71 ? -12.606 -13.697 15.574 1.00 91.50 71 ARG A C 1
ATOM 549 O O . ARG A 1 71 ? -12.396 -14.820 15.120 1.00 91.50 71 ARG A O 1
ATOM 556 N N . ALA A 1 72 ? -11.885 -13.176 16.569 1.00 89.56 72 ALA A N 1
ATOM 557 C CA . ALA A 1 72 ? -10.824 -13.899 17.271 1.00 89.56 72 ALA A CA 1
ATOM 558 C C . ALA A 1 72 ? -11.375 -15.094 18.060 1.00 89.56 72 ALA A C 1
ATOM 560 O O . ALA A 1 72 ? -10.786 -16.172 18.024 1.00 89.56 72 ALA A O 1
ATOM 561 N N . GLN A 1 73 ? -12.527 -14.930 18.716 1.00 89.50 73 GLN A N 1
ATOM 562 C CA . GLN A 1 73 ? -13.215 -16.020 19.412 1.00 89.50 73 GLN A CA 1
ATOM 563 C C . GLN A 1 73 ? -13.689 -17.105 18.437 1.00 89.50 73 GLN A C 1
ATOM 565 O O . GLN A 1 73 ? -13.470 -18.287 18.692 1.00 89.50 73 GLN A O 1
ATOM 570 N N . GLU A 1 74 ? -14.253 -16.712 17.289 1.00 90.25 74 GLU A N 1
ATOM 571 C CA . GLU A 1 74 ? -14.609 -17.652 16.216 1.00 90.25 74 GLU A CA 1
ATOM 572 C C . GLU A 1 74 ? -13.385 -18.383 15.656 1.00 90.25 74 GLU A C 1
ATOM 574 O O . GLU A 1 74 ? -13.458 -19.568 15.350 1.00 90.25 74 GLU A O 1
ATOM 579 N N . TYR A 1 75 ? -12.265 -17.675 15.493 1.00 87.75 75 TYR A N 1
ATOM 580 C CA . TYR A 1 75 ? -11.046 -18.230 14.909 1.00 87.75 75 TYR A CA 1
ATOM 581 C C . TYR A 1 75 ? -10.366 -19.249 15.829 1.00 87.75 75 TYR A C 1
ATOM 583 O O . TYR A 1 75 ? -9.929 -20.295 15.364 1.00 87.75 75 TYR A O 1
ATOM 591 N N . MET A 1 76 ? -10.273 -18.947 17.124 1.00 83.56 76 MET A N 1
ATOM 592 C CA . MET A 1 76 ? -9.536 -19.777 18.079 1.00 83.56 76 MET A CA 1
ATOM 593 C C . MET A 1 76 ? -10.376 -20.906 18.681 1.00 83.56 76 MET A C 1
ATOM 595 O O . MET A 1 76 ? -9.816 -21.870 19.190 1.00 83.56 76 MET A O 1
ATOM 599 N N . GLY A 1 77 ? -11.709 -20.785 18.690 1.00 79.94 77 GLY A N 1
ATOM 600 C CA . GLY A 1 77 ? -12.602 -21.778 19.303 1.00 79.94 77 GLY A CA 1
ATOM 601 C C . GLY A 1 77 ? -12.410 -21.964 20.820 1.00 79.94 77 GLY A C 1
ATOM 602 O O . GLY A 1 77 ? -13.037 -22.840 21.414 1.00 79.94 77 GLY A O 1
ATOM 603 N N . SER A 1 78 ? -11.559 -21.150 21.456 1.00 73.62 78 SER A N 1
ATOM 604 C CA . SER A 1 78 ? -11.195 -21.203 22.873 1.00 73.62 78 SER A CA 1
ATOM 605 C C . SER A 1 78 ? -11.541 -19.894 23.604 1.00 73.62 78 SER A C 1
ATOM 607 O O . SER A 1 78 ? -12.105 -18.960 23.028 1.00 73.62 78 SER A O 1
ATOM 609 N N . LYS A 1 79 ? -11.282 -19.829 24.920 1.00 77.00 79 LYS A N 1
ATOM 610 C CA . LYS A 1 79 ? -11.603 -18.664 25.768 1.00 77.00 79 LYS A CA 1
ATOM 611 C C . LYS A 1 79 ? -10.622 -17.512 25.529 1.00 77.00 79 LYS A C 1
ATOM 613 O O . LYS A 1 79 ? -9.763 -17.235 26.364 1.00 77.00 79 LYS A O 1
ATOM 618 N N . THR A 1 80 ? -10.770 -16.837 24.399 1.00 82.06 80 THR A N 1
ATOM 619 C CA . THR A 1 80 ? -10.003 -15.636 24.062 1.00 82.06 80 THR A CA 1
ATOM 620 C C . THR A 1 80 ? -10.762 -14.396 24.504 1.00 82.06 80 THR A C 1
ATOM 622 O O . THR A 1 80 ? -11.918 -14.184 24.127 1.00 82.06 80 THR A O 1
ATOM 625 N N . PHE A 1 81 ? -10.105 -13.558 25.303 1.00 86.81 81 PHE A N 1
ATOM 626 C CA . PHE A 1 81 ? -10.656 -12.282 25.751 1.00 86.81 81 PHE A CA 1
ATOM 627 C C . PHE A 1 81 ? -9.846 -11.145 25.152 1.00 86.81 81 PHE A C 1
ATOM 629 O O . PHE A 1 81 ? -8.621 -11.165 25.201 1.00 86.81 81 PHE A O 1
ATOM 636 N N . CYS A 1 82 ? -10.512 -10.135 24.608 1.00 90.00 82 CYS A N 1
ATOM 637 C CA . CYS A 1 82 ? -9.836 -8.941 24.127 1.00 90.00 82 CYS A CA 1
ATOM 638 C C . CYS A 1 82 ? -9.971 -7.815 25.147 1.00 90.00 82 CYS A C 1
ATOM 640 O O . CYS A 1 82 ? -11.041 -7.608 25.717 1.00 90.00 82 CYS A O 1
ATOM 642 N N . LEU A 1 83 ? -8.888 -7.070 25.359 1.00 91.88 83 LEU A N 1
ATOM 643 C CA . LEU A 1 83 ? -8.888 -5.895 26.220 1.00 91.88 83 LEU A CA 1
ATOM 644 C C . LEU A 1 83 ? -8.303 -4.702 25.469 1.00 91.88 83 LEU A C 1
ATOM 646 O O . LEU A 1 83 ? -7.166 -4.740 24.991 1.00 91.88 83 LEU A O 1
ATOM 650 N N . VAL A 1 84 ? -9.094 -3.635 25.383 1.00 90.69 84 VAL A N 1
ATOM 651 C CA . VAL A 1 84 ? -8.629 -2.324 24.934 1.00 90.69 84 VAL A CA 1
ATOM 652 C C . VAL A 1 84 ? -8.061 -1.614 26.167 1.00 90.69 84 VAL A C 1
ATOM 654 O O . VAL A 1 84 ? -8.799 -1.381 27.124 1.00 90.69 84 VAL A O 1
ATOM 657 N N . PRO A 1 85 ? -6.754 -1.310 26.220 1.00 83.31 85 PRO A N 1
ATOM 658 C CA . PRO A 1 85 ? -6.189 -0.570 27.342 1.00 83.31 85 PRO A CA 1
ATOM 659 C C . PRO A 1 85 ? -6.735 0.870 27.367 1.00 83.31 85 PRO A C 1
ATOM 661 O O . PRO A 1 85 ? -7.156 1.363 26.325 1.00 83.31 85 PRO A O 1
ATOM 664 N N . PRO A 1 86 ? -6.649 1.594 28.500 1.00 80.06 86 PRO A N 1
ATOM 665 C CA . PRO A 1 86 ? -7.208 2.948 28.633 1.00 80.06 86 PRO A CA 1
ATOM 666 C C . PRO A 1 86 ? -6.715 3.962 27.588 1.00 80.06 86 PRO A C 1
ATOM 668 O O . PRO A 1 86 ? -7.432 4.892 27.235 1.00 80.06 86 PRO A O 1
ATOM 671 N N . PHE A 1 87 ? -5.497 3.779 27.065 1.00 78.19 87 PHE A N 1
ATOM 672 C CA . PHE A 1 87 ? -4.886 4.675 26.080 1.00 78.19 87 PHE A CA 1
ATOM 673 C C . PHE A 1 87 ? -4.307 3.891 24.889 1.00 78.19 87 PHE A C 1
ATOM 675 O O . PHE A 1 87 ? -3.085 3.856 24.697 1.00 78.19 87 PHE A O 1
ATOM 682 N N . PRO A 1 88 ? -5.152 3.255 24.057 1.00 78.12 88 PRO A N 1
ATOM 683 C CA . PRO A 1 88 ? -4.695 2.297 23.051 1.00 78.12 88 PRO A CA 1
ATOM 684 C C . PRO A 1 88 ? -3.865 2.957 21.942 1.00 78.12 88 PRO A C 1
ATOM 686 O O . PRO A 1 88 ? -2.950 2.332 21.405 1.00 78.12 88 PRO A O 1
ATOM 689 N N . GLY A 1 89 ? -4.115 4.235 21.635 1.00 73.19 89 GLY A N 1
ATOM 690 C CA . GLY A 1 89 ? -3.320 5.018 20.682 1.00 73.19 89 GLY A CA 1
ATOM 691 C C . GLY A 1 89 ? -1.996 5.560 21.229 1.00 73.19 89 GLY A C 1
ATOM 692 O O . GLY A 1 89 ? -1.084 5.827 20.454 1.00 73.19 89 GLY A O 1
ATOM 693 N N . HIS A 1 90 ? -1.847 5.672 22.55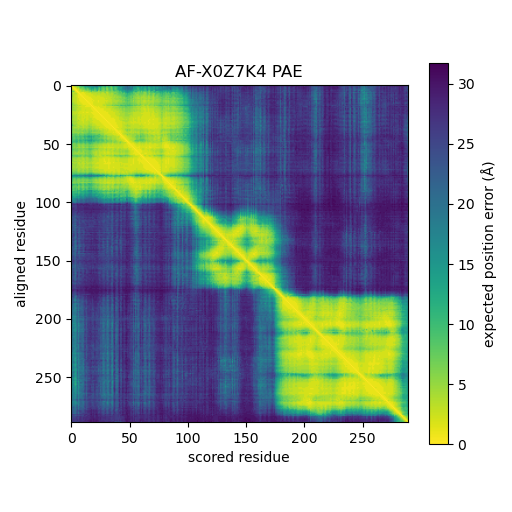2 1.00 70.12 90 HIS A N 1
ATOM 694 C CA . HIS A 1 90 ? -0.668 6.283 23.178 1.00 70.12 90 HIS A CA 1
ATOM 695 C C . HIS A 1 90 ? 0.396 5.263 23.580 1.00 70.12 90 HIS A C 1
ATOM 697 O O . HIS A 1 90 ? 1.499 5.650 23.953 1.00 70.12 90 HIS A O 1
ATOM 703 N N . ARG A 1 91 ? 0.113 3.956 23.493 1.00 67.62 91 ARG A N 1
ATOM 704 C CA . ARG A 1 91 ? 1.054 2.911 23.927 1.00 67.62 91 ARG A CA 1
ATOM 705 C C . ARG A 1 91 ? 2.409 2.994 23.218 1.00 67.62 91 ARG A C 1
ATOM 707 O O . ARG A 1 91 ? 3.435 2.789 23.861 1.00 67.62 91 ARG A O 1
ATOM 714 N N . ALA A 1 92 ? 2.414 3.345 21.929 1.00 60.66 92 ALA A N 1
ATOM 715 C CA . ALA A 1 92 ? 3.646 3.592 21.181 1.00 60.66 92 ALA A CA 1
ATOM 716 C C . ALA A 1 92 ? 4.465 4.747 21.792 1.00 60.66 92 ALA A C 1
ATOM 718 O O . ALA A 1 92 ? 5.680 4.637 21.915 1.00 60.66 92 ALA A O 1
ATOM 719 N N . CYS A 1 93 ? 3.799 5.811 22.251 1.00 58.03 93 CYS A N 1
ATOM 720 C CA . CYS A 1 93 ? 4.427 6.949 22.924 1.00 58.03 93 CYS A CA 1
ATOM 721 C C . CYS A 1 93 ? 4.895 6.604 24.346 1.00 58.03 93 CYS A C 1
ATOM 723 O O . CYS A 1 93 ? 5.985 6.999 24.732 1.00 58.03 93 CYS A O 1
ATOM 725 N N . ILE A 1 94 ? 4.130 5.819 25.111 1.00 62.84 94 ILE A N 1
ATOM 726 C CA . ILE A 1 94 ? 4.510 5.393 26.472 1.00 62.84 94 ILE A CA 1
ATOM 727 C C . ILE A 1 94 ? 5.794 4.547 26.445 1.00 62.84 94 ILE A C 1
ATOM 729 O O . ILE A 1 94 ? 6.670 4.723 27.287 1.00 62.84 94 ILE A O 1
ATOM 733 N N . GLY A 1 95 ? 5.952 3.666 25.449 1.00 57.62 95 GLY A N 1
ATOM 734 C CA . GLY A 1 95 ? 7.210 2.935 25.243 1.00 57.62 95 GLY A CA 1
ATOM 735 C C . GLY A 1 95 ? 8.391 3.851 24.893 1.00 57.62 95 GLY A C 1
ATOM 736 O O . GLY A 1 95 ? 9.530 3.576 25.278 1.00 57.62 95 GLY A O 1
ATOM 737 N N . LEU A 1 96 ? 8.120 4.972 24.216 1.00 52.44 96 LEU A N 1
ATOM 738 C CA . LEU A 1 96 ? 9.122 5.996 23.935 1.00 52.44 96 LEU A CA 1
ATOM 739 C C . LEU A 1 96 ? 9.510 6.791 25.183 1.00 52.44 96 LEU A C 1
ATOM 741 O O . LEU A 1 96 ? 10.670 7.159 25.263 1.00 52.44 96 LEU A O 1
ATOM 745 N N . VAL A 1 97 ? 8.623 7.000 26.167 1.00 55.72 97 VAL A N 1
ATOM 746 C CA . VAL A 1 97 ? 8.966 7.704 27.424 1.00 55.72 97 VAL A CA 1
ATOM 747 C C . VAL A 1 97 ? 10.137 7.022 28.131 1.00 55.72 97 VAL A C 1
ATOM 749 O O . VAL A 1 97 ? 11.131 7.678 28.406 1.00 55.72 97 VAL A O 1
ATOM 752 N N . LYS A 1 98 ? 10.110 5.692 28.287 1.00 50.78 98 LYS A N 1
ATOM 753 C CA . LYS A 1 98 ? 11.264 4.945 28.829 1.00 50.78 98 LYS A CA 1
ATOM 754 C C . LYS A 1 98 ? 12.517 5.063 27.957 1.00 50.78 98 LYS A C 1
ATOM 756 O O . LYS A 1 98 ? 13.628 5.146 28.459 1.00 50.78 98 LYS A O 1
ATOM 761 N N . SER A 1 99 ? 12.335 5.096 26.635 1.00 49.12 99 SER A N 1
ATOM 762 C CA . SER A 1 99 ? 13.439 5.271 25.676 1.00 49.12 99 SER A CA 1
ATOM 763 C C . SER A 1 99 ? 14.021 6.696 25.681 1.00 49.12 99 SER A C 1
ATOM 765 O O . SER A 1 99 ? 15.132 6.905 25.192 1.00 49.12 99 SER A O 1
ATOM 767 N N . ILE A 1 100 ? 13.244 7.666 26.172 1.00 47.47 100 ILE A N 1
ATOM 768 C CA . ILE A 1 100 ? 13.606 9.070 26.371 1.00 47.47 100 ILE A CA 1
ATOM 769 C C . ILE A 1 100 ? 14.287 9.233 27.733 1.00 47.47 100 ILE A C 1
ATOM 771 O O . ILE A 1 100 ? 15.287 9.928 27.799 1.00 47.47 100 ILE A O 1
ATOM 775 N N . GLU A 1 101 ? 13.817 8.552 28.782 1.00 51.66 101 GLU A N 1
ATOM 776 C CA . GLU A 1 101 ? 14.456 8.524 30.109 1.00 51.66 101 GLU A CA 1
ATOM 777 C C . GLU A 1 101 ? 15.876 7.924 30.060 1.00 51.66 101 GLU A C 1
ATOM 779 O O . GLU A 1 101 ? 16.782 8.435 30.713 1.00 51.66 101 GLU A O 1
ATOM 784 N N . ASP A 1 102 ? 16.103 6.895 29.232 1.00 51.84 102 ASP A N 1
ATOM 785 C CA . ASP A 1 102 ? 17.407 6.218 29.086 1.00 51.84 102 ASP A CA 1
ATOM 786 C C . ASP A 1 102 ? 18.468 7.022 28.307 1.00 51.84 102 ASP A C 1
ATOM 788 O O . ASP A 1 102 ? 19.614 6.588 28.152 1.00 51.84 102 ASP A O 1
ATOM 792 N N . LYS A 1 103 ? 18.123 8.196 27.776 1.00 47.66 103 LYS A N 1
ATOM 793 C CA . LYS A 1 103 ? 19.057 9.053 27.038 1.00 47.66 103 LYS A CA 1
ATOM 794 C C . LYS A 1 103 ? 18.951 10.443 27.618 1.00 47.66 103 LYS A C 1
ATOM 796 O O . LYS A 1 103 ? 17.870 10.997 27.574 1.00 47.66 103 LYS A O 1
ATOM 801 N N . GLY A 1 104 ? 20.058 11.012 28.103 1.00 49.38 104 GLY A N 1
ATOM 802 C CA . GLY A 1 104 ? 20.147 12.396 28.593 1.00 49.38 104 GLY A CA 1
ATOM 803 C C . GLY A 1 104 ? 19.747 13.435 27.538 1.00 49.38 104 GLY A C 1
ATOM 804 O O . GLY A 1 104 ? 20.590 14.122 26.968 1.00 49.38 104 GLY A O 1
ATOM 805 N N . LEU A 1 105 ? 18.457 13.491 27.232 1.00 50.38 105 LEU A N 1
ATOM 806 C CA . LEU A 1 105 ? 17.794 14.437 26.364 1.00 50.38 105 LEU A CA 1
ATOM 807 C C . LEU A 1 105 ? 17.495 15.675 27.217 1.00 50.38 105 LEU A C 1
ATOM 809 O O . LEU A 1 105 ? 17.115 15.525 28.378 1.00 50.38 105 LEU A O 1
ATOM 813 N N . PRO A 1 106 ? 17.697 16.887 26.681 1.00 49.00 106 PRO A N 1
ATOM 814 C CA . PRO A 1 106 ? 17.468 18.114 27.436 1.00 49.00 106 PRO A CA 1
ATOM 815 C C . PRO A 1 106 ? 16.011 18.188 27.923 1.00 49.00 106 PRO A C 1
ATOM 817 O O . PRO A 1 106 ? 15.094 17.879 27.158 1.00 49.00 106 PRO A O 1
ATOM 820 N N . GLU A 1 107 ? 15.818 18.573 29.189 1.00 49.00 107 GLU A N 1
ATOM 821 C CA . GLU A 1 107 ? 14.502 18.756 29.814 1.00 49.00 107 GLU A CA 1
ATOM 822 C C . GLU A 1 107 ? 13.662 19.756 29.001 1.00 49.00 107 GLU A C 1
ATOM 824 O O . GLU A 1 107 ? 14.142 20.812 28.589 1.00 49.00 107 GLU A O 1
ATOM 829 N N . ILE A 1 108 ? 12.404 19.407 28.718 1.00 49.09 108 ILE A N 1
ATOM 830 C CA . ILE A 1 108 ? 11.458 20.315 28.060 1.00 49.09 108 ILE A CA 1
ATOM 831 C C . ILE A 1 108 ? 10.852 21.201 29.157 1.00 49.09 108 ILE A C 1
ATOM 833 O O . ILE A 1 108 ? 10.023 20.731 29.931 1.00 49.09 108 ILE A O 1
ATOM 837 N N . GLU A 1 109 ? 11.286 22.461 29.236 1.00 46.69 109 GLU A N 1
ATOM 838 C CA . GLU A 1 109 ? 10.917 23.397 30.315 1.00 46.69 109 GLU A CA 1
ATOM 839 C C . GLU A 1 109 ? 9.553 24.099 30.120 1.00 46.69 109 GLU A C 1
ATOM 841 O O . GLU A 1 109 ? 9.003 24.633 31.080 1.00 46.69 109 GLU A O 1
ATOM 846 N N . GLU A 1 110 ? 8.957 24.072 28.920 1.00 51.88 110 GLU A N 1
ATOM 847 C CA . GLU A 1 110 ? 7.677 24.746 28.635 1.00 51.88 110 GLU A CA 1
ATOM 848 C C . GLU A 1 110 ? 6.574 23.761 28.210 1.00 51.88 110 GLU A C 1
ATOM 850 O O . GLU A 1 110 ? 6.682 23.068 27.194 1.00 51.88 110 GLU A O 1
ATOM 855 N N . TYR A 1 111 ? 5.479 23.730 28.979 1.00 49.72 111 TYR A N 1
ATOM 856 C CA . TYR A 1 111 ? 4.265 22.965 28.677 1.00 49.72 111 TYR A CA 1
ATOM 857 C C . TYR A 1 111 ? 3.217 23.859 28.000 1.00 49.72 111 TYR A C 1
ATOM 859 O O . TYR A 1 111 ? 2.986 24.987 28.424 1.00 49.72 111 TYR A O 1
ATOM 867 N N . CYS A 1 112 ? 2.544 23.335 26.974 1.00 48.78 112 CYS A N 1
ATOM 868 C CA . CYS A 1 112 ? 1.381 23.967 26.345 1.00 48.78 112 CYS A CA 1
ATOM 869 C C . CYS A 1 112 ? 0.093 23.378 26.946 1.00 48.78 112 CYS A C 1
ATOM 871 O O . CYS A 1 112 ? -0.058 22.152 26.961 1.00 48.78 112 CYS A O 1
ATOM 873 N N . TYR A 1 113 ? -0.823 24.224 27.434 1.00 57.84 113 TYR A N 1
ATOM 874 C CA . TYR A 1 113 ? -2.138 23.794 27.921 1.00 57.84 113 TYR A CA 1
ATOM 875 C C . TYR A 1 113 ? -3.122 23.630 26.755 1.00 57.84 113 TYR A C 1
ATOM 877 O O . TYR A 1 113 ? -3.079 24.361 25.767 1.00 57.84 113 TYR A O 1
ATOM 885 N N . LEU A 1 114 ? -3.999 22.628 26.851 1.00 46.78 114 LEU A N 1
ATOM 886 C CA . LEU A 1 114 ? -4.921 22.264 25.772 1.00 46.78 114 LEU A CA 1
ATOM 887 C C . LEU A 1 114 ? -5.985 23.343 25.517 1.00 46.78 114 LEU A C 1
ATOM 889 O O . LEU A 1 114 ? -6.326 23.583 24.361 1.00 46.78 114 LEU A O 1
ATOM 893 N N . ASP A 1 115 ? -6.470 24.002 26.570 1.00 61.16 115 ASP A N 1
ATOM 894 C CA . ASP A 1 115 ? -7.497 25.047 26.468 1.00 61.16 115 ASP A CA 1
ATOM 895 C C . ASP A 1 115 ? -6.980 26.259 25.674 1.00 61.16 115 ASP A C 1
ATOM 897 O O . ASP A 1 115 ? -7.659 26.735 24.762 1.00 61.16 115 ASP A O 1
ATOM 901 N N . ASP A 1 116 ? -5.711 26.633 25.881 1.00 62.31 116 ASP A N 1
ATOM 902 C CA . ASP A 1 116 ? -5.015 27.675 25.109 1.00 62.31 116 ASP A CA 1
ATOM 903 C C . ASP A 1 116 ? -4.910 27.341 23.611 1.00 62.31 116 ASP A C 1
ATOM 905 O O . ASP A 1 116 ? -4.687 28.224 22.783 1.00 62.31 116 ASP A O 1
ATOM 909 N N . LEU A 1 117 ? -5.026 26.063 23.233 1.00 59.41 117 LEU A N 1
ATOM 910 C CA . LEU A 1 117 ? -5.014 25.620 21.839 1.00 59.41 117 LEU A CA 1
ATOM 911 C C . LEU A 1 117 ? -6.423 25.607 21.223 1.00 59.41 117 LEU A C 1
ATOM 913 O O . LEU A 1 117 ? -6.550 25.766 20.009 1.00 59.41 117 LEU A O 1
ATOM 917 N N . ILE A 1 118 ? -7.463 25.381 22.034 1.00 63.62 118 ILE A N 1
ATOM 918 C CA . ILE A 1 118 ? -8.861 25.252 21.592 1.00 63.62 118 ILE A CA 1
ATOM 919 C C . ILE A 1 118 ? -9.503 26.624 21.379 1.00 63.62 118 ILE A C 1
ATOM 921 O O . ILE A 1 118 ? -10.189 26.821 20.378 1.00 63.62 118 ILE A O 1
ATOM 925 N N . GLU A 1 119 ? -9.278 27.567 22.293 1.00 67.62 119 GLU A N 1
ATOM 926 C CA . GLU A 1 119 ? -9.873 28.912 22.231 1.00 67.62 119 GLU A CA 1
ATOM 927 C C . GLU A 1 119 ? -9.150 29.845 21.253 1.00 67.62 119 GLU A C 1
ATOM 929 O O . GLU A 1 119 ? -9.596 30.956 20.966 1.00 67.62 119 GLU A O 1
ATOM 934 N N . ARG A 1 120 ? -8.020 29.392 20.715 1.00 69.56 120 ARG A N 1
ATOM 935 C CA . ARG A 1 120 ? -7.155 30.198 19.871 1.00 69.56 120 ARG A CA 1
ATOM 936 C C . ARG A 1 120 ? -7.704 30.297 18.455 1.00 69.56 120 ARG A C 1
ATOM 938 O O . ARG A 1 120 ? -7.958 29.298 17.785 1.00 69.56 120 ARG A O 1
ATOM 945 N N . GLU A 1 121 ? -7.848 31.525 17.973 1.00 74.00 121 GLU A N 1
ATOM 946 C CA . GLU A 1 121 ? -8.204 31.772 16.581 1.00 74.00 121 GLU A CA 1
ATOM 947 C C . GLU A 1 121 ? -6.997 31.511 15.674 1.00 74.00 121 GLU A C 1
ATOM 949 O O . GLU A 1 121 ? -5.863 31.918 15.965 1.00 74.00 121 GLU A O 1
ATOM 954 N N . PHE A 1 122 ? -7.244 30.822 14.557 1.00 78.56 122 PHE A N 1
ATOM 955 C CA . PHE A 1 122 ? -6.210 30.511 13.583 1.00 78.56 122 PHE A CA 1
ATOM 956 C C . PHE A 1 122 ? -6.615 30.869 12.157 1.00 78.56 122 PHE A C 1
ATOM 958 O O . PHE A 1 122 ? -7.668 30.469 11.656 1.00 78.56 122 PHE A O 1
ATOM 965 N N . ASP A 1 123 ? -5.676 31.480 11.447 1.00 78.38 123 ASP A N 1
ATOM 966 C CA . ASP A 1 123 ? -5.715 31.620 10.006 1.00 78.38 123 ASP A CA 1
ATOM 967 C C . ASP A 1 123 ? -5.322 30.310 9.327 1.00 78.38 123 ASP A C 1
ATOM 969 O O . ASP A 1 123 ? -4.234 29.747 9.522 1.00 78.38 123 ASP A O 1
ATOM 973 N N . LYS A 1 124 ? -6.211 29.833 8.456 1.00 82.25 124 LYS A N 1
ATOM 974 C CA . LYS A 1 124 ? -6.010 28.610 7.686 1.00 82.25 124 LYS A CA 1
ATOM 975 C C . LYS A 1 124 ? -5.534 28.935 6.277 1.00 82.25 124 LYS A C 1
ATOM 977 O O . LYS A 1 124 ? -6.227 29.590 5.504 1.00 82.25 124 LYS A O 1
ATOM 982 N N . LYS A 1 125 ? -4.391 28.374 5.880 1.00 83.44 125 LYS A N 1
ATOM 983 C CA . LYS A 1 125 ? -3.894 28.450 4.502 1.00 83.44 125 LYS A CA 1
ATOM 984 C C . LYS A 1 125 ? -3.628 27.068 3.940 1.00 83.44 125 LYS A C 1
ATOM 986 O O . LYS A 1 125 ? -2.823 26.312 4.471 1.00 83.44 125 LYS A O 1
ATOM 991 N N . ILE A 1 126 ? -4.242 26.753 2.809 1.00 79.94 126 ILE A N 1
ATOM 992 C CA . ILE A 1 126 ? -3.940 25.516 2.094 1.00 79.94 126 ILE A CA 1
ATOM 993 C C . ILE A 1 126 ? -2.567 25.637 1.413 1.00 79.94 126 ILE A C 1
ATOM 995 O O . ILE A 1 126 ? -2.305 26.588 0.676 1.00 79.94 126 ILE A O 1
ATOM 999 N N . ILE A 1 127 ? -1.688 24.662 1.650 1.00 79.12 127 ILE A N 1
ATOM 1000 C CA . ILE A 1 127 ? -0.393 24.518 0.977 1.00 79.12 127 ILE A CA 1
ATOM 1001 C C . ILE A 1 127 ? -0.429 23.267 0.107 1.00 79.12 127 ILE A C 1
ATOM 1003 O O . ILE A 1 127 ? -0.881 22.214 0.544 1.00 79.12 127 ILE A O 1
ATOM 1007 N N . VAL A 1 128 ? 0.108 23.350 -1.106 1.00 76.88 128 VAL A N 1
ATOM 1008 C CA . VAL A 1 128 ? 0.213 22.198 -2.006 1.00 76.88 128 VAL A CA 1
ATOM 1009 C C . VAL A 1 128 ? 1.671 21.764 -2.116 1.00 76.88 128 VAL A C 1
ATOM 1011 O O . VAL A 1 128 ? 2.517 22.517 -2.600 1.00 76.88 128 VAL A O 1
ATOM 1014 N N . CYS A 1 129 ? 1.967 20.532 -1.704 1.00 75.00 129 CYS A N 1
ATOM 1015 C CA . CYS A 1 129 ? 3.218 19.861 -2.029 1.00 75.00 129 CYS A CA 1
ATOM 1016 C C . CYS A 1 129 ? 3.158 19.398 -3.486 1.00 75.00 129 CYS A C 1
ATOM 1018 O O . CYS A 1 129 ? 2.371 18.520 -3.838 1.00 75.00 129 CYS A O 1
ATOM 1020 N N . ARG A 1 130 ? 4.000 19.991 -4.333 1.00 81.25 130 ARG A N 1
ATOM 1021 C CA . ARG A 1 130 ? 4.137 19.638 -5.753 1.00 81.25 130 ARG A CA 1
ATOM 1022 C C . ARG A 1 130 ? 5.229 18.589 -5.959 1.00 81.25 130 ARG A C 1
ATOM 1024 O O . ARG A 1 130 ? 6.139 18.801 -6.755 1.00 81.25 130 ARG A O 1
ATOM 1031 N N . GLY A 1 131 ? 5.218 17.544 -5.133 1.00 66.62 131 GLY A N 1
ATOM 1032 C CA . GLY A 1 131 ? 6.199 16.470 -5.252 1.00 66.62 131 GLY A CA 1
ATOM 1033 C C . GLY A 1 131 ? 7.560 16.701 -4.623 1.00 66.62 131 GLY A C 1
ATOM 1034 O O . GLY A 1 131 ? 8.417 15.832 -4.694 1.00 66.62 131 GLY A O 1
ATOM 1035 N N . ALA A 1 132 ? 7.793 17.858 -4.003 1.00 69.81 132 ALA A N 1
ATOM 1036 C CA . ALA A 1 132 ? 9.124 18.236 -3.527 1.00 69.81 132 ALA A CA 1
ATOM 1037 C C . ALA A 1 132 ? 9.716 17.262 -2.488 1.00 69.81 132 ALA A C 1
ATOM 1039 O O . ALA A 1 132 ? 10.931 17.213 -2.327 1.00 69.81 132 ALA A O 1
ATOM 1040 N N . ALA A 1 133 ? 8.869 16.506 -1.785 1.00 66.25 133 ALA A N 1
ATOM 1041 C CA . ALA A 1 133 ? 9.290 15.550 -0.766 1.00 66.25 133 ALA A CA 1
ATOM 1042 C C . ALA A 1 133 ? 9.399 14.103 -1.257 1.00 66.25 133 ALA A C 1
ATOM 1044 O O . ALA A 1 133 ? 10.320 13.401 -0.861 1.00 66.25 133 ALA A O 1
ATOM 1045 N N . CYS A 1 134 ? 8.486 13.659 -2.122 1.00 61.34 134 CYS A N 1
ATOM 1046 C CA . CYS A 1 134 ? 8.523 12.320 -2.718 1.00 61.34 134 CYS A CA 1
ATOM 1047 C C . CYS A 1 134 ? 9.345 12.259 -4.018 1.00 61.34 134 CYS A C 1
ATOM 1049 O O . CYS A 1 134 ? 9.578 11.174 -4.536 1.00 61.34 134 CYS A O 1
ATOM 1051 N N . GLY A 1 135 ? 9.778 13.404 -4.553 1.00 60.12 135 GLY A N 1
ATOM 1052 C CA . GLY A 1 135 ? 10.512 13.512 -5.816 1.00 60.12 135 GLY A CA 1
ATOM 1053 C C . GLY A 1 135 ? 9.638 13.457 -7.075 1.00 60.12 135 GLY A C 1
ATOM 1054 O O . GLY A 1 135 ? 10.153 13.671 -8.169 1.00 60.12 135 GLY A O 1
ATOM 1055 N N . ASP A 1 136 ? 8.333 13.223 -6.937 1.00 65.31 136 ASP A N 1
ATOM 1056 C CA . ASP A 1 136 ? 7.392 13.078 -8.050 1.00 65.31 136 ASP A CA 1
ATOM 1057 C C . ASP A 1 136 ? 6.799 14.432 -8.472 1.00 65.31 136 ASP A C 1
ATOM 1059 O O . ASP A 1 136 ? 5.907 14.973 -7.821 1.00 65.31 136 ASP A O 1
ATOM 1063 N N . LYS A 1 137 ? 7.239 14.968 -9.614 1.00 65.06 137 LYS A N 1
ATOM 1064 C CA . LYS A 1 137 ? 6.801 16.278 -10.137 1.00 65.06 137 LYS A CA 1
ATOM 1065 C C . LYS A 1 137 ? 5.301 16.355 -10.461 1.00 65.06 137 LYS A C 1
ATOM 1067 O O . LYS A 1 137 ? 4.774 17.471 -10.577 1.00 65.06 137 LYS A O 1
ATOM 1072 N N . ASN A 1 138 ? 4.614 15.222 -10.575 1.00 61.41 138 ASN A N 1
ATOM 1073 C CA . ASN A 1 138 ? 3.186 15.123 -10.864 1.00 61.41 138 ASN A CA 1
ATOM 1074 C C . ASN A 1 138 ? 2.340 15.038 -9.587 1.00 61.41 138 ASN A C 1
ATOM 1076 O O . ASN A 1 138 ? 1.198 15.496 -9.586 1.00 61.41 138 ASN A O 1
ATOM 1080 N N . SER A 1 139 ? 2.919 14.591 -8.470 1.00 65.19 139 SER A N 1
ATOM 1081 C CA . SER A 1 139 ? 2.250 14.573 -7.167 1.00 65.19 139 SER A CA 1
ATOM 1082 C C . SER A 1 139 ? 1.760 15.964 -6.745 1.00 65.19 139 SER A C 1
ATOM 1084 O O . SER A 1 139 ? 2.489 16.966 -6.789 1.00 65.19 139 SER A O 1
ATOM 1086 N N . ARG A 1 140 ? 0.502 16.035 -6.301 1.00 70.62 140 ARG A N 1
ATOM 1087 C CA . ARG A 1 140 ? -0.132 17.227 -5.719 1.00 70.62 140 ARG A CA 1
ATOM 1088 C C . ARG A 1 140 ? -0.808 16.839 -4.409 1.00 70.62 140 ARG A C 1
ATOM 1090 O O . ARG A 1 140 ? -1.974 16.466 -4.394 1.00 70.62 140 ARG A O 1
ATOM 1097 N N . CYS A 1 141 ? -0.079 16.944 -3.302 1.00 70.31 141 CYS A N 1
ATOM 1098 C CA . CYS A 1 141 ? -0.631 16.650 -1.979 1.00 70.31 141 CYS A CA 1
ATOM 1099 C C . CYS A 1 141 ? -1.013 17.949 -1.272 1.00 70.31 141 CYS A C 1
ATOM 1101 O O . CYS A 1 141 ? -0.198 18.868 -1.171 1.00 70.31 141 CYS A O 1
ATOM 1103 N N . VAL A 1 142 ? -2.239 18.024 -0.767 1.00 72.06 142 VAL A N 1
ATOM 1104 C CA . VAL A 1 142 ? -2.770 19.209 -0.090 1.00 72.06 142 VAL A CA 1
ATOM 1105 C C . VAL A 1 142 ? -2.518 19.103 1.415 1.00 72.06 142 VAL A C 1
ATOM 1107 O O . VAL A 1 142 ? -2.753 18.061 2.020 1.00 72.06 142 VAL A O 1
ATOM 1110 N N . ARG A 1 143 ? -2.019 20.179 2.025 1.00 74.06 143 ARG A N 1
ATOM 1111 C CA . ARG A 1 143 ? -1.770 20.313 3.466 1.00 74.06 143 ARG A CA 1
ATOM 1112 C C . ARG A 1 143 ? -2.419 21.583 3.979 1.00 74.06 143 ARG A C 1
ATOM 1114 O O . ARG A 1 143 ? -2.620 22.538 3.229 1.00 74.06 143 ARG A O 1
ATOM 1121 N N . THR A 1 144 ? -2.701 21.611 5.271 1.00 78.19 144 THR A N 1
ATOM 1122 C CA . THR A 1 144 ? -3.235 22.804 5.919 1.00 78.19 144 THR A CA 1
ATOM 1123 C C . THR A 1 144 ? -2.134 23.458 6.732 1.00 78.19 144 THR A C 1
ATOM 1125 O O . THR A 1 144 ? -1.647 22.867 7.687 1.00 78.19 144 THR A O 1
ATOM 1128 N N . LYS A 1 145 ? -1.748 24.683 6.382 1.00 78.62 145 LYS A N 1
ATOM 1129 C CA . LYS A 1 145 ? -1.035 25.562 7.301 1.00 78.62 145 LYS A CA 1
ATOM 1130 C C . LYS A 1 145 ? -2.035 26.203 8.241 1.00 78.62 145 LYS A C 1
ATOM 1132 O O . LYS A 1 145 ? -3.054 26.719 7.785 1.00 78.62 145 LYS A O 1
ATOM 1137 N N . ILE A 1 146 ? -1.692 26.203 9.511 1.00 83.38 146 ILE A N 1
ATOM 1138 C CA . ILE A 1 146 ? -2.378 26.932 10.557 1.00 83.38 146 ILE A CA 1
ATOM 1139 C C . ILE A 1 146 ? -1.407 27.990 11.065 1.00 83.38 146 ILE A C 1
ATOM 1141 O O . ILE A 1 146 ? -0.239 27.696 11.341 1.00 83.38 146 ILE A O 1
ATOM 1145 N N . TYR A 1 147 ? -1.882 29.225 11.119 1.00 82.06 147 TYR A N 1
ATOM 1146 C CA . TYR A 1 147 ? -1.146 30.369 11.617 1.00 82.06 147 TYR A CA 1
ATOM 1147 C C . TYR A 1 147 ? -1.960 31.072 12.700 1.00 82.06 147 TYR A C 1
ATOM 1149 O O . TYR A 1 147 ? -3.157 31.243 12.531 1.00 82.06 147 TYR A O 1
ATOM 1157 N N . SER A 1 148 ? -1.331 31.468 13.798 1.00 79.50 148 SER A N 1
ATOM 1158 C CA . SER A 1 148 ? -1.946 32.310 14.824 1.00 79.50 148 SER A CA 1
ATOM 1159 C C . SER A 1 148 ? -0.867 33.169 15.464 1.00 79.50 148 SER A C 1
ATOM 1161 O O . SER A 1 148 ? 0.264 32.718 15.646 1.00 79.50 148 SER A O 1
ATOM 1163 N N . GLU A 1 149 ? -1.196 34.413 15.773 1.00 78.94 149 GLU A N 1
ATOM 1164 C CA . GLU A 1 149 ? -0.302 35.367 16.419 1.00 78.94 149 GLU A CA 1
ATOM 1165 C C . GLU A 1 149 ? -1.068 36.015 17.565 1.00 78.94 149 GLU A C 1
ATOM 1167 O O . GLU A 1 149 ? -2.128 36.597 17.349 1.00 78.94 149 GLU A O 1
ATOM 1172 N N . ASP A 1 150 ? -0.558 35.860 18.782 1.00 68.25 150 ASP A N 1
ATOM 1173 C CA . ASP A 1 150 ? -1.134 36.448 19.989 1.00 68.25 150 ASP A CA 1
ATOM 1174 C C . ASP A 1 150 ? -0.040 37.076 20.865 1.00 68.25 150 ASP A C 1
ATOM 1176 O O . ASP A 1 150 ? 1.131 37.155 20.481 1.00 68.25 150 ASP A O 1
ATOM 1180 N N . ILE A 1 151 ? -0.425 37.515 22.065 1.00 65.31 151 ILE A N 1
ATOM 1181 C CA . ILE A 1 151 ? 0.484 38.100 23.060 1.00 65.31 151 ILE A CA 1
ATOM 1182 C C . ILE A 1 151 ? 1.588 37.134 23.530 1.00 65.31 151 ILE A C 1
ATOM 1184 O O . ILE A 1 151 ? 2.613 37.590 24.031 1.00 65.31 151 ILE A O 1
ATOM 1188 N N . HIS A 1 152 ? 1.397 35.822 23.357 1.00 62.34 152 HIS A N 1
ATOM 1189 C CA . HIS A 1 152 ? 2.355 34.769 23.704 1.00 62.34 152 HIS A CA 1
ATOM 1190 C C . HIS A 1 152 ? 3.253 34.383 22.521 1.00 62.34 152 HIS A C 1
ATOM 1192 O O . HIS A 1 152 ? 4.210 33.627 22.681 1.00 62.34 152 HIS A O 1
ATOM 1198 N N . GLY A 1 153 ? 2.989 34.937 21.337 1.00 68.19 153 GLY A N 1
ATOM 1199 C CA . GLY A 1 153 ? 3.848 34.845 20.172 1.00 68.19 153 GLY A CA 1
ATOM 1200 C C . GLY A 1 153 ? 3.183 34.194 18.966 1.00 68.19 153 GLY A C 1
ATOM 1201 O O . GLY A 1 153 ? 1.965 34.098 18.817 1.00 68.19 153 GLY A O 1
ATOM 1202 N N . LYS A 1 154 ? 4.040 33.787 18.034 1.00 77.75 154 LYS A N 1
ATOM 1203 C CA . LYS A 1 154 ? 3.658 33.387 16.683 1.00 77.75 154 LYS A CA 1
ATOM 1204 C C . LYS A 1 154 ? 3.670 31.870 16.536 1.00 77.75 154 LYS A C 1
ATOM 1206 O O . LYS A 1 154 ? 4.733 31.254 16.485 1.00 77.75 154 LYS A O 1
ATOM 1211 N N . ILE A 1 155 ? 2.496 31.272 16.364 1.00 69.81 155 ILE A N 1
ATOM 1212 C CA . ILE A 1 155 ? 2.328 29.850 16.068 1.00 69.81 155 ILE A CA 1
ATOM 1213 C C . ILE A 1 155 ? 2.152 29.658 14.562 1.00 69.81 155 ILE A C 1
ATOM 1215 O O . ILE A 1 155 ? 1.287 30.243 13.916 1.00 69.81 155 ILE A O 1
ATOM 1219 N N . SER A 1 156 ? 2.991 28.803 13.978 1.00 78.12 156 SER A N 1
ATOM 1220 C CA . SER A 1 156 ? 2.905 28.406 12.572 1.00 78.12 156 SER A CA 1
ATOM 1221 C C . SER A 1 156 ? 3.127 26.904 12.455 1.00 78.12 156 SER A C 1
ATOM 1223 O O . SER A 1 156 ? 4.267 26.434 12.469 1.00 78.12 156 SER A O 1
ATOM 1225 N N . LEU A 1 157 ? 2.046 26.158 12.259 1.00 70.88 157 LEU A N 1
ATOM 1226 C CA . LEU A 1 157 ? 2.049 24.700 12.183 1.00 70.88 157 LEU A CA 1
ATOM 1227 C C . LEU A 1 157 ? 1.514 24.245 10.823 1.00 70.88 157 LEU A C 1
ATOM 1229 O O . LEU A 1 157 ? 0.681 24.912 10.213 1.00 70.88 157 LEU A O 1
ATOM 1233 N N . THR A 1 158 ? 1.983 23.101 10.333 1.00 71.94 158 THR A N 1
ATOM 1234 C CA . THR A 1 158 ? 1.429 22.482 9.124 1.00 71.94 158 THR A CA 1
ATOM 1235 C C . THR A 1 158 ? 0.828 21.136 9.500 1.00 71.94 158 THR A C 1
ATOM 1237 O O . THR A 1 158 ? 1.547 20.240 9.932 1.00 71.94 158 THR A O 1
ATOM 1240 N N . LEU A 1 159 ? -0.486 20.997 9.336 1.00 68.81 159 LEU A N 1
ATOM 1241 C CA . LEU A 1 159 ? -1.234 19.778 9.613 1.00 68.81 159 LEU A CA 1
ATOM 1242 C C . LEU A 1 159 ? -1.390 18.914 8.357 1.00 68.81 159 LEU A C 1
ATOM 1244 O O . LEU A 1 159 ? -1.678 19.406 7.256 1.00 68.81 159 LEU A O 1
ATOM 1248 N N . GLY A 1 160 ? -1.242 17.604 8.559 1.00 59.50 160 GLY A N 1
ATOM 1249 C CA . GLY A 1 160 ? -1.278 16.593 7.506 1.00 59.50 160 GLY A CA 1
ATOM 1250 C C . GLY A 1 160 ? 0.010 16.529 6.678 1.00 59.50 160 GLY A C 1
ATOM 1251 O O . GLY A 1 160 ? 0.939 17.317 6.856 1.00 59.50 160 GLY A O 1
ATOM 1252 N N . GLY A 1 161 ? 0.060 15.580 5.745 1.00 63.75 161 GLY A N 1
ATOM 1253 C CA . GLY A 1 161 ? 1.221 15.305 4.893 1.00 63.75 161 GLY A CA 1
ATOM 1254 C C . GLY A 1 161 ? 1.600 13.827 4.920 1.00 63.75 161 GLY A C 1
ATOM 1255 O O . GLY A 1 161 ? 1.429 13.159 5.936 1.00 63.75 161 GLY A O 1
ATOM 1256 N N . CYS A 1 162 ? 2.102 13.309 3.797 1.00 63.50 162 CYS A N 1
ATOM 1257 C CA . CYS A 1 162 ? 2.698 11.977 3.781 1.00 63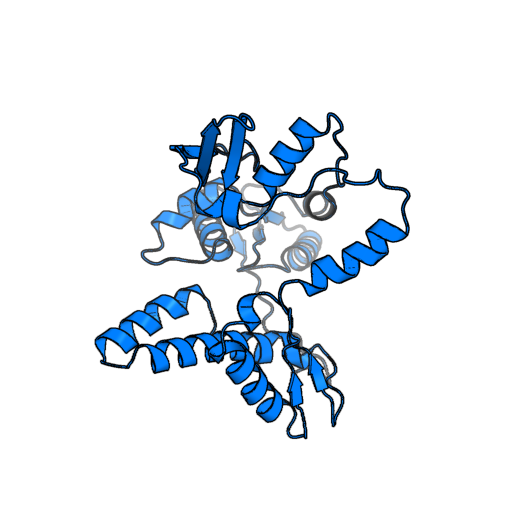.50 162 CYS A CA 1
ATOM 1258 C C . CYS A 1 162 ? 4.009 11.981 4.578 1.00 63.50 162 CYS A C 1
ATOM 1260 O O . CYS A 1 162 ? 4.652 13.025 4.726 1.00 63.50 162 CYS A O 1
ATOM 1262 N N . THR A 1 163 ? 4.426 10.805 5.047 1.00 60.53 163 THR A N 1
ATOM 1263 C CA . THR A 1 163 ? 5.653 10.611 5.832 1.00 60.53 163 THR A CA 1
ATOM 1264 C C . THR A 1 163 ? 6.861 11.311 5.202 1.00 60.53 163 THR A C 1
ATOM 1266 O O . THR A 1 163 ? 7.569 12.037 5.892 1.00 60.53 163 THR A O 1
ATOM 1269 N N . ALA A 1 164 ? 7.005 11.237 3.873 1.00 59.72 164 ALA A N 1
ATOM 1270 C CA . ALA A 1 164 ? 8.090 11.885 3.135 1.00 59.72 164 ALA A CA 1
ATOM 1271 C C . ALA A 1 164 ? 8.144 13.416 3.316 1.00 59.72 164 ALA A C 1
ATOM 1273 O O . ALA A 1 164 ? 9.224 13.995 3.398 1.00 59.72 164 ALA A O 1
ATOM 1274 N N . VAL A 1 165 ? 6.996 14.101 3.386 1.00 66.62 165 VAL A N 1
ATOM 1275 C CA . VAL A 1 165 ? 6.952 15.561 3.589 1.00 66.62 165 VAL A CA 1
ATOM 1276 C C . VAL A 1 165 ? 7.331 15.926 5.022 1.00 66.62 165 VAL A C 1
ATOM 1278 O O . VAL A 1 165 ? 8.077 16.883 5.225 1.00 66.62 165 VAL A O 1
ATOM 1281 N N . ASN A 1 166 ? 6.849 15.156 5.999 1.00 63.50 166 ASN A N 1
ATOM 1282 C CA . ASN A 1 166 ? 7.159 15.381 7.410 1.00 63.50 166 ASN A CA 1
ATOM 1283 C C . ASN A 1 166 ? 8.651 15.133 7.687 1.00 63.50 166 ASN A C 1
ATOM 1285 O O . ASN A 1 166 ? 9.291 15.923 8.378 1.00 63.50 166 ASN A O 1
ATOM 1289 N N . GLU A 1 167 ? 9.227 14.099 7.070 1.00 62.19 167 GLU A N 1
ATOM 1290 C CA . GLU A 1 167 ? 10.665 13.823 7.098 1.00 62.19 167 GLU A CA 1
ATOM 1291 C C . GLU A 1 167 ? 11.479 14.928 6.417 1.00 62.19 167 GLU A C 1
ATOM 1293 O O . GLU A 1 167 ? 12.476 15.377 6.979 1.00 62.19 167 GLU A O 1
ATOM 1298 N N . LEU A 1 168 ? 11.049 15.424 5.250 1.00 67.75 168 LEU A N 1
ATOM 1299 C CA . LEU A 1 168 ? 11.729 16.524 4.555 1.00 67.75 168 LEU A CA 1
ATOM 1300 C C . LEU A 1 168 ? 11.746 17.812 5.398 1.00 67.75 168 LEU A C 1
ATOM 1302 O O . LEU A 1 168 ? 12.762 18.507 5.453 1.00 67.75 168 LEU A O 1
ATOM 1306 N N . GLU A 1 169 ? 10.634 18.156 6.050 1.00 66.19 169 GLU A N 1
ATOM 1307 C CA . GLU A 1 169 ? 10.559 19.325 6.935 1.00 66.19 169 GLU A CA 1
ATOM 1308 C C . GLU A 1 169 ? 11.397 19.143 8.205 1.00 66.19 169 GLU A C 1
ATOM 1310 O O . GLU A 1 169 ? 12.092 20.077 8.612 1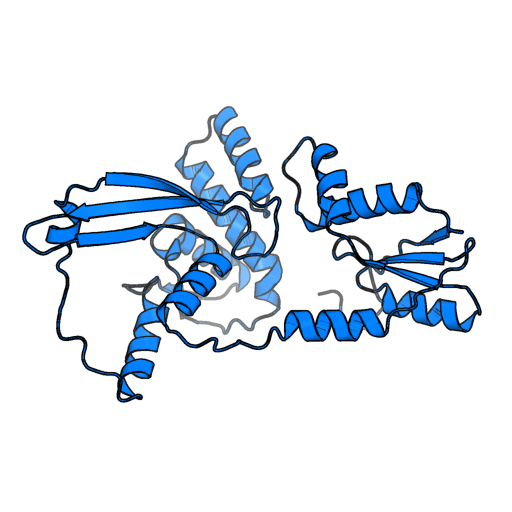.00 66.19 169 GLU A O 1
ATOM 1315 N N . ALA A 1 170 ? 11.399 17.945 8.794 1.00 61.66 170 ALA A N 1
ATOM 1316 C CA . ALA A 1 170 ? 12.244 17.619 9.939 1.00 61.66 170 ALA A CA 1
ATOM 1317 C C . ALA A 1 170 ? 13.743 17.684 9.588 1.00 61.66 170 ALA A C 1
ATOM 1319 O O . ALA A 1 170 ? 14.525 18.258 10.347 1.00 61.66 170 ALA A O 1
ATOM 1320 N N . GLN A 1 171 ? 14.136 17.182 8.412 1.00 59.88 171 GLN A N 1
ATOM 1321 C CA . GLN A 1 171 ? 15.507 17.271 7.894 1.00 59.88 171 GLN A CA 1
ATOM 1322 C C . GLN A 1 171 ? 15.939 18.720 7.647 1.00 59.88 171 GLN A C 1
ATOM 1324 O O . GLN A 1 171 ? 17.072 19.083 7.953 1.00 59.88 171 GLN A O 1
ATOM 1329 N N . LYS A 1 172 ? 15.042 19.573 7.131 1.00 64.25 172 LYS A N 1
ATOM 1330 C CA . LYS A 1 172 ? 15.320 21.009 6.958 1.00 64.25 172 LYS A CA 1
ATOM 1331 C C . LYS A 1 172 ? 15.491 21.744 8.289 1.00 64.25 172 LYS A C 1
ATOM 1333 O O . LYS A 1 172 ? 16.311 22.651 8.356 1.00 64.25 172 LYS A O 1
ATOM 1338 N N . LYS A 1 173 ? 14.730 21.374 9.327 1.00 58.50 173 LYS A N 1
ATOM 1339 C CA . LYS A 1 173 ? 14.792 22.012 10.655 1.00 58.50 173 LYS A CA 1
ATOM 1340 C C . LYS A 1 173 ? 16.008 21.596 11.484 1.00 58.50 173 LYS A C 1
ATOM 1342 O O . LYS A 1 173 ? 16.494 22.405 12.260 1.00 58.50 173 LYS A O 1
ATOM 1347 N N . ARG A 1 174 ? 16.490 20.357 11.343 1.00 54.44 174 ARG A N 1
ATOM 1348 C CA . ARG A 1 174 ? 17.587 19.820 12.169 1.00 54.44 174 ARG A CA 1
ATOM 1349 C C . ARG A 1 174 ? 18.989 20.085 11.623 1.00 54.44 174 ARG A C 1
ATOM 1351 O O . ARG A 1 174 ? 19.945 19.660 12.252 1.00 54.44 174 ARG A O 1
ATOM 1358 N N . GLY A 1 175 ? 19.135 20.735 10.465 1.00 52.22 175 GLY A N 1
ATOM 1359 C CA . GLY A 1 175 ? 20.443 21.023 9.849 1.00 52.22 175 GLY A CA 1
ATOM 1360 C C . GLY A 1 175 ? 21.239 19.787 9.397 1.00 52.22 175 GLY A C 1
ATOM 1361 O O . GLY A 1 175 ? 22.115 19.899 8.544 1.00 52.22 175 GLY A O 1
ATOM 1362 N N . GLU A 1 176 ? 20.895 18.597 9.885 1.00 51.59 176 GLU A N 1
ATOM 1363 C CA . GLU A 1 176 ? 21.617 17.358 9.655 1.00 51.59 176 GLU A CA 1
ATOM 1364 C C . GLU A 1 176 ? 20.776 16.365 8.852 1.00 51.59 176 GLU A C 1
ATOM 1366 O O . GLU A 1 176 ? 19.740 15.847 9.282 1.00 51.59 176 GLU A O 1
ATOM 1371 N N . 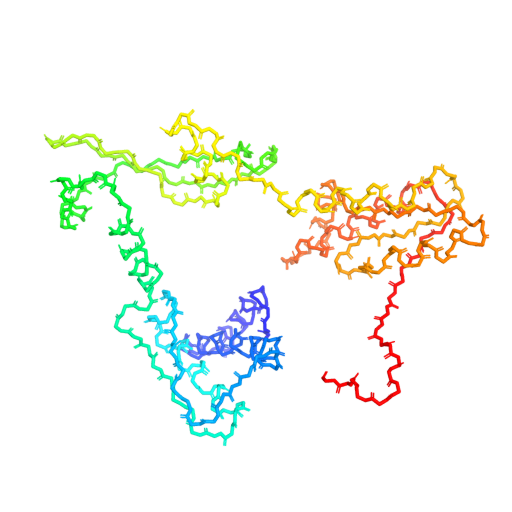LYS A 1 177 ? 21.270 16.060 7.648 1.00 46.75 177 LYS A N 1
ATOM 1372 C CA . LYS A 1 177 ? 20.851 14.900 6.861 1.00 46.75 177 LYS A CA 1
ATOM 1373 C C . LYS A 1 177 ? 21.363 13.627 7.536 1.00 46.75 177 LYS A C 1
ATOM 1375 O O . LYS A 1 177 ? 22.316 13.020 7.051 1.00 46.75 177 LYS A O 1
ATOM 1380 N N . ASN A 1 178 ? 20.687 13.157 8.577 1.00 41.75 178 ASN A N 1
ATOM 1381 C CA . ASN A 1 178 ? 20.772 11.739 8.913 1.00 41.75 178 ASN A CA 1
ATOM 1382 C C . ASN A 1 178 ? 20.014 10.962 7.830 1.00 41.75 178 ASN A C 1
ATOM 1384 O O . ASN A 1 178 ? 18.806 10.743 7.908 1.00 41.75 178 ASN A O 1
ATOM 1388 N N . LYS A 1 179 ? 20.731 10.622 6.750 1.00 44.50 179 LYS A N 1
ATOM 1389 C CA . LYS A 1 179 ? 20.257 9.714 5.704 1.00 44.50 179 LYS A CA 1
ATOM 1390 C C . LYS A 1 179 ? 20.026 8.356 6.353 1.00 44.50 179 LYS A C 1
ATOM 1392 O O . LYS A 1 179 ? 20.967 7.586 6.510 1.00 44.50 179 LYS A O 1
ATOM 1397 N N . ILE A 1 180 ? 18.776 8.054 6.683 1.00 43.34 180 ILE A N 1
ATOM 1398 C CA . ILE A 1 180 ? 18.351 6.670 6.871 1.00 43.34 180 ILE A CA 1
ATOM 1399 C C . ILE A 1 180 ? 18.650 5.961 5.538 1.00 43.34 180 ILE A C 1
ATOM 1401 O O . ILE A 1 180 ? 18.130 6.390 4.500 1.00 43.34 180 ILE A O 1
ATOM 1405 N N . PRO A 1 181 ? 19.537 4.951 5.499 1.00 50.41 181 PRO A N 1
ATOM 1406 C CA . PRO A 1 181 ? 19.844 4.247 4.264 1.00 50.41 181 PRO A CA 1
ATOM 1407 C C . PRO A 1 181 ? 18.566 3.602 3.725 1.00 50.41 181 PRO A C 1
ATOM 1409 O O . PRO A 1 181 ? 17.892 2.856 4.432 1.00 50.41 181 PRO A O 1
ATOM 1412 N N . GLY A 1 182 ? 18.215 3.894 2.471 1.00 52.88 182 GLY A N 1
ATOM 1413 C CA . GLY A 1 182 ? 17.036 3.331 1.812 1.00 52.88 182 GLY A CA 1
ATOM 1414 C C . GLY A 1 182 ? 17.239 1.859 1.459 1.00 52.88 182 GLY A C 1
ATOM 1415 O O . GLY A 1 182 ? 17.373 1.534 0.281 1.00 52.88 182 GLY A O 1
ATOM 1416 N N . ALA A 1 183 ? 17.283 0.984 2.467 1.00 47.59 183 ALA A N 1
ATOM 1417 C CA . ALA A 1 183 ? 17.614 -0.435 2.337 1.00 47.59 183 ALA A CA 1
ATOM 1418 C C . ALA A 1 183 ? 16.750 -1.146 1.283 1.00 47.59 183 ALA A C 1
ATOM 1420 O O . ALA A 1 183 ? 17.278 -1.868 0.445 1.00 47.59 183 ALA A O 1
ATOM 1421 N N . TYR A 1 184 ? 15.447 -0.856 1.232 1.00 47.38 184 TYR A N 1
ATOM 1422 C CA . TYR A 1 184 ? 14.544 -1.416 0.220 1.00 47.38 184 TYR A CA 1
ATOM 1423 C C . TYR A 1 184 ? 14.883 -0.985 -1.212 1.00 47.38 184 TYR A C 1
ATOM 1425 O O . TYR A 1 184 ? 14.862 -1.807 -2.122 1.00 47.38 184 TYR A O 1
ATOM 1433 N N . ASN A 1 185 ? 15.249 0.282 -1.424 1.00 59.53 185 ASN A N 1
ATOM 1434 C CA . ASN A 1 185 ? 15.669 0.769 -2.742 1.00 59.53 185 ASN A CA 1
ATOM 1435 C C . ASN A 1 185 ? 17.027 0.164 -3.140 1.00 59.53 185 ASN A C 1
ATOM 1437 O O . ASN A 1 185 ? 17.228 -0.207 -4.292 1.00 59.53 185 ASN A O 1
ATOM 1441 N N . ALA A 1 186 ? 17.941 0.005 -2.178 1.00 63.84 186 ALA A N 1
ATOM 1442 C CA . ALA A 1 186 ? 19.219 -0.663 -2.404 1.00 63.84 186 ALA A CA 1
ATOM 1443 C C . ALA A 1 186 ? 19.029 -2.136 -2.809 1.00 63.84 186 ALA A C 1
ATOM 1445 O O . ALA A 1 186 ? 19.604 -2.567 -3.804 1.00 63.84 186 ALA A O 1
ATOM 1446 N N . ILE A 1 187 ? 18.166 -2.876 -2.103 1.00 64.25 187 ILE A N 1
ATOM 1447 C CA . ILE A 1 187 ? 17.804 -4.260 -2.442 1.00 64.25 187 ILE A CA 1
ATOM 1448 C C . ILE A 1 187 ? 17.144 -4.320 -3.823 1.00 64.25 187 ILE A C 1
ATOM 1450 O O . ILE A 1 187 ? 17.506 -5.160 -4.643 1.00 64.25 187 ILE A O 1
ATOM 1454 N N . TRP A 1 188 ? 16.210 -3.411 -4.115 1.00 69.69 188 TRP A N 1
ATOM 1455 C CA . TRP A 1 188 ? 15.521 -3.381 -5.403 1.00 69.69 188 TRP A CA 1
ATOM 1456 C C . TRP A 1 188 ? 16.479 -3.148 -6.573 1.00 69.69 188 TRP A C 1
ATOM 1458 O O . TRP A 1 188 ? 16.429 -3.891 -7.552 1.00 69.69 188 TRP A O 1
ATOM 1468 N N . LYS A 1 189 ? 17.382 -2.165 -6.456 1.00 75.44 189 LYS A N 1
ATOM 1469 C CA . LYS A 1 189 ? 18.417 -1.892 -7.464 1.00 75.44 189 LYS A CA 1
ATOM 1470 C C . LYS A 1 189 ? 19.374 -3.064 -7.635 1.00 75.44 189 LYS A C 1
ATOM 1472 O O . LYS A 1 189 ? 19.627 -3.470 -8.760 1.00 75.44 189 LYS A O 1
ATOM 1477 N N . PHE A 1 190 ? 19.837 -3.644 -6.531 1.00 77.06 190 PHE A N 1
ATOM 1478 C CA . PHE A 1 190 ? 20.712 -4.813 -6.559 1.00 77.06 190 PHE A CA 1
ATOM 1479 C C . PHE A 1 190 ? 20.074 -6.003 -7.287 1.00 77.06 190 PHE A C 1
ATOM 1481 O O . PHE A 1 190 ? 20.747 -6.709 -8.036 1.00 77.06 190 PHE A O 1
ATOM 1488 N N . ILE A 1 191 ? 18.774 -6.235 -7.081 1.00 73.69 191 ILE A N 1
ATOM 1489 C CA . ILE A 1 191 ? 18.040 -7.281 -7.799 1.00 73.69 191 ILE A CA 1
ATOM 1490 C C . ILE A 1 191 ? 17.899 -6.908 -9.277 1.00 73.69 191 ILE A C 1
ATOM 1492 O O . ILE A 1 191 ? 18.181 -7.743 -10.130 1.00 73.69 191 ILE A O 1
ATOM 1496 N N . ASP A 1 192 ? 17.505 -5.669 -9.585 1.00 82.94 192 ASP A N 1
ATOM 1497 C CA . ASP A 1 192 ? 17.311 -5.196 -10.960 1.00 82.94 192 ASP A CA 1
ATOM 1498 C C . ASP A 1 192 ? 18.584 -5.267 -11.820 1.00 82.94 192 ASP A C 1
ATOM 1500 O O . ASP A 1 192 ? 18.529 -5.603 -13.003 1.00 82.94 192 ASP A O 1
ATOM 1504 N N . GLU A 1 193 ? 19.746 -5.001 -11.226 1.00 83.00 193 GLU A N 1
ATOM 1505 C CA . GLU A 1 193 ? 21.054 -5.126 -11.881 1.00 83.00 193 GLU A CA 1
ATOM 1506 C C . GLU A 1 193 ? 21.373 -6.563 -12.313 1.00 83.00 193 GLU A C 1
ATOM 1508 O O . GLU A 1 193 ? 22.135 -6.768 -13.255 1.00 83.00 193 GLU A O 1
ATOM 1513 N N . LYS A 1 194 ? 20.775 -7.562 -11.656 1.00 83.56 194 LYS A N 1
ATOM 1514 C CA . LYS A 1 194 ? 21.000 -8.988 -11.934 1.00 83.56 194 LYS A CA 1
ATOM 1515 C C . LYS A 1 194 ? 19.966 -9.599 -12.878 1.00 83.56 194 LYS A C 1
ATOM 1517 O O . LYS A 1 194 ? 20.098 -10.773 -13.241 1.00 83.56 194 LYS A O 1
ATOM 1522 N N . LEU A 1 195 ? 18.931 -8.845 -13.249 1.00 87.88 195 LEU A N 1
ATOM 1523 C CA . LEU A 1 195 ? 17.888 -9.319 -14.153 1.00 87.88 195 LEU A CA 1
ATOM 1524 C C . LEU A 1 195 ? 18.409 -9.384 -15.604 1.00 87.88 195 LEU A C 1
ATOM 1526 O O . LEU A 1 195 ? 19.121 -8.474 -16.033 1.00 87.88 195 LEU A O 1
ATOM 1530 N N . PRO A 1 196 ? 18.024 -10.410 -16.387 1.00 90.75 196 PRO A N 1
ATOM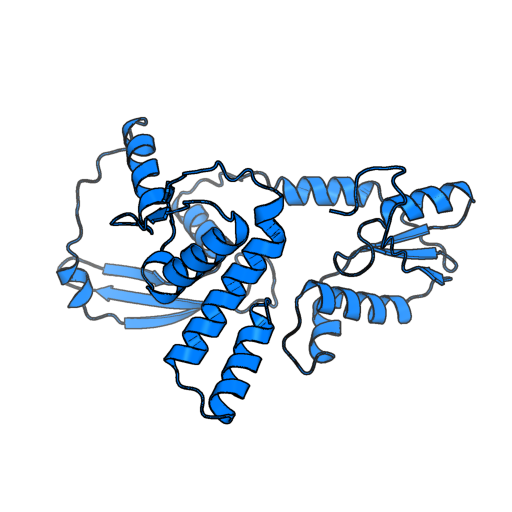 1531 C CA . PRO A 1 196 ? 18.285 -10.460 -17.824 1.00 90.75 196 PRO A CA 1
ATOM 1532 C C . PRO A 1 196 ? 17.742 -9.221 -18.544 1.00 90.75 196 PRO A C 1
ATOM 1534 O O . PRO A 1 196 ? 16.560 -8.890 -18.425 1.00 90.75 196 PRO A O 1
ATOM 1537 N N . LYS A 1 197 ? 18.600 -8.540 -19.309 1.00 91.88 197 LYS A N 1
ATOM 1538 C CA . LYS A 1 197 ? 18.256 -7.335 -20.082 1.00 91.88 197 LYS A CA 1
ATOM 1539 C C . LYS A 1 197 ? 18.778 -7.454 -21.510 1.00 91.88 197 LYS A C 1
ATOM 1541 O O . LYS A 1 197 ? 19.840 -6.937 -21.845 1.00 91.88 197 LYS A O 1
ATOM 1546 N N . SER A 1 198 ? 18.007 -8.101 -22.377 1.00 92.50 198 SER A N 1
ATOM 1547 C CA . SER A 1 198 ? 18.300 -8.138 -23.811 1.00 92.50 198 SER A CA 1
ATOM 1548 C C . SER A 1 198 ? 17.810 -6.878 -24.533 1.00 92.50 198 SER A C 1
ATOM 1550 O O . SER A 1 198 ? 16.785 -6.294 -24.176 1.00 92.50 198 SER A O 1
ATOM 1552 N N . LYS A 1 199 ? 18.547 -6.474 -25.575 1.00 92.12 199 LYS A N 1
ATOM 1553 C CA . LYS A 1 199 ? 18.152 -5.445 -26.556 1.00 92.12 199 LYS A CA 1
ATOM 1554 C C . LYS A 1 199 ? 17.717 -6.047 -27.898 1.00 92.12 199 LYS A C 1
ATOM 1556 O O . LYS A 1 199 ? 17.426 -5.300 -28.829 1.00 92.12 199 LYS A O 1
ATOM 1561 N N . ASP A 1 200 ? 17.689 -7.375 -28.014 1.00 93.12 200 ASP A N 1
ATOM 1562 C CA . ASP A 1 200 ? 17.288 -8.053 -29.245 1.00 93.12 200 ASP A CA 1
ATOM 1563 C C . ASP A 1 200 ? 15.838 -7.686 -29.612 1.00 93.12 200 ASP A C 1
ATOM 1565 O O . ASP A 1 200 ? 14.940 -7.631 -28.767 1.00 93.12 200 ASP A O 1
ATOM 1569 N N . LYS A 1 201 ? 15.594 -7.426 -30.894 1.00 92.38 201 LYS A N 1
ATOM 1570 C CA . LYS A 1 201 ? 14.265 -7.112 -31.427 1.00 92.38 201 LYS A CA 1
ATOM 1571 C C . LYS A 1 201 ? 13.316 -8.310 -31.397 1.00 92.38 201 LYS A C 1
ATOM 1573 O O . LYS A 1 201 ? 12.113 -8.098 -31.437 1.00 92.38 201 LYS A O 1
ATOM 1578 N N . LYS A 1 202 ? 13.837 -9.536 -31.305 1.00 93.31 202 LYS A N 1
ATOM 1579 C CA . LYS A 1 202 ? 13.080 -10.790 -31.169 1.00 93.31 202 LYS A CA 1
ATOM 1580 C C . LYS A 1 202 ? 13.131 -11.367 -29.750 1.00 93.31 202 LYS A C 1
ATOM 1582 O O . LYS A 1 202 ? 12.804 -12.532 -29.554 1.00 93.31 202 LYS A O 1
ATOM 1587 N N . ARG A 1 203 ? 13.536 -10.562 -28.760 1.00 95.31 203 ARG A N 1
ATOM 1588 C CA . ARG A 1 203 ? 13.624 -10.995 -27.360 1.00 95.31 203 ARG A CA 1
ATOM 1589 C C . ARG A 1 203 ? 12.285 -11.466 -26.795 1.00 95.31 203 ARG A C 1
ATOM 1591 O O . ARG A 1 203 ? 11.235 -10.913 -27.129 1.00 95.31 203 ARG A O 1
ATOM 1598 N N . LEU A 1 204 ? 12.365 -12.429 -25.888 1.00 95.50 204 LEU A N 1
ATOM 1599 C CA . LEU A 1 204 ? 11.313 -12.779 -24.949 1.00 95.50 204 LEU A CA 1
ATOM 1600 C C . LEU A 1 204 ? 11.265 -11.710 -23.855 1.00 95.50 204 LEU A C 1
ATOM 1602 O O . LEU A 1 204 ? 12.262 -11.480 -23.170 1.00 95.50 204 LEU A O 1
ATOM 1606 N N . VAL A 1 205 ? 10.122 -11.058 -23.681 1.00 95.75 205 VAL A N 1
ATOM 1607 C CA . VAL A 1 205 ? 9.906 -10.096 -22.600 1.00 95.75 205 VAL A CA 1
ATOM 1608 C C . VAL A 1 205 ? 9.092 -10.747 -21.493 1.00 95.75 205 VAL A C 1
ATOM 1610 O O . VAL A 1 205 ? 8.019 -11.286 -21.752 1.00 95.75 205 VAL A O 1
ATOM 1613 N N . ILE A 1 206 ? 9.578 -10.655 -20.256 1.00 94.12 206 ILE A N 1
ATOM 1614 C CA . ILE A 1 206 ? 8.834 -11.059 -19.062 1.00 94.12 206 ILE A CA 1
ATOM 1615 C C . ILE A 1 206 ? 8.562 -9.798 -18.233 1.00 94.12 206 ILE A C 1
ATOM 1617 O O . ILE A 1 206 ? 9.500 -9.233 -17.663 1.00 94.12 206 ILE A O 1
ATOM 1621 N N . PRO A 1 207 ? 7.312 -9.323 -18.150 1.00 92.56 207 PRO A N 1
ATOM 1622 C CA . PRO A 1 207 ? 6.968 -8.196 -17.303 1.00 92.56 207 PRO A CA 1
ATOM 1623 C C . PRO A 1 207 ? 7.040 -8.627 -15.837 1.00 92.56 207 PRO A C 1
ATOM 1625 O O . PRO A 1 207 ? 6.409 -9.592 -15.405 1.00 92.56 207 PRO A O 1
ATOM 1628 N N . ARG A 1 208 ? 7.841 -7.906 -15.063 1.00 89.88 208 ARG A N 1
ATOM 1629 C CA . ARG A 1 208 ? 7.976 -8.036 -13.618 1.00 89.88 208 ARG A CA 1
ATOM 1630 C C . ARG A 1 208 ? 7.117 -6.974 -12.953 1.00 89.88 208 ARG A C 1
ATOM 1632 O O . ARG A 1 208 ? 7.471 -5.795 -12.896 1.00 89.88 208 ARG A O 1
ATOM 1639 N N . SER A 1 209 ? 5.997 -7.419 -12.411 1.00 84.56 209 SER A N 1
ATOM 1640 C CA . SER A 1 209 ? 5.123 -6.615 -11.570 1.00 84.56 209 SER A CA 1
ATOM 1641 C C . SER A 1 209 ? 4.511 -7.497 -10.490 1.00 84.56 209 SER A C 1
ATOM 1643 O O . SER A 1 209 ? 4.342 -8.703 -10.685 1.00 84.56 209 SER A O 1
ATOM 1645 N N . PHE A 1 210 ? 4.182 -6.878 -9.357 1.00 74.75 210 PHE A N 1
ATOM 1646 C CA . PHE A 1 210 ? 3.536 -7.543 -8.222 1.00 74.75 210 PHE A CA 1
ATOM 1647 C C . PHE A 1 210 ? 2.239 -8.260 -8.633 1.00 74.75 210 PHE A C 1
ATOM 1649 O O . PHE A 1 210 ? 1.946 -9.345 -8.155 1.00 74.75 210 PHE A O 1
ATOM 1656 N N . ALA A 1 211 ? 1.480 -7.674 -9.562 1.00 72.50 211 ALA A N 1
ATOM 1657 C CA . ALA A 1 211 ? 0.184 -8.201 -9.976 1.00 72.50 211 ALA A CA 1
ATOM 1658 C C . ALA A 1 211 ? 0.263 -9.401 -10.938 1.00 72.50 211 ALA A C 1
ATOM 1660 O O . ALA A 1 211 ? -0.752 -10.056 -11.152 1.00 72.50 211 ALA A O 1
ATOM 1661 N N . ILE A 1 212 ? 1.418 -9.656 -11.571 1.00 75.88 212 ILE A N 1
ATOM 1662 C CA . ILE A 1 212 ? 1.475 -10.536 -12.752 1.00 75.88 212 ILE A CA 1
ATOM 1663 C C . ILE A 1 212 ? 2.588 -11.572 -12.674 1.00 75.88 212 ILE A C 1
ATOM 1665 O O . ILE A 1 212 ? 2.333 -12.747 -12.907 1.00 75.88 212 ILE A O 1
ATOM 1669 N N . SER A 1 213 ? 3.824 -11.168 -12.382 1.00 75.38 213 SER A N 1
ATOM 1670 C CA . SER A 1 213 ? 4.973 -12.074 -12.480 1.00 75.38 213 SER A CA 1
ATOM 1671 C C . SER A 1 213 ? 6.061 -11.661 -11.487 1.00 75.38 213 SER A C 1
ATOM 1673 O O . SER A 1 213 ? 7.080 -11.036 -11.794 1.00 75.38 213 SER A O 1
ATOM 1675 N N . GLU A 1 214 ? 5.835 -12.028 -10.226 1.00 71.06 214 GLU A N 1
ATOM 1676 C CA . GLU A 1 214 ? 6.829 -11.859 -9.161 1.00 71.06 214 GLU A CA 1
ATOM 1677 C C . GLU A 1 214 ? 8.040 -12.777 -9.355 1.00 71.06 214 GLU A C 1
ATOM 1679 O O . GLU A 1 214 ? 9.167 -12.436 -8.991 1.00 71.06 214 GLU A O 1
ATOM 1684 N N . LYS A 1 215 ? 7.819 -13.942 -9.976 1.00 75.88 215 LYS A N 1
ATOM 1685 C CA . LYS A 1 215 ? 8.840 -14.965 -10.237 1.00 75.88 215 LYS A CA 1
ATOM 1686 C C . LYS A 1 215 ? 9.572 -14.762 -11.570 1.00 75.88 215 LYS A C 1
ATOM 1688 O O . LYS A 1 215 ? 10.274 -15.671 -12.007 1.00 75.88 215 LYS A O 1
ATOM 1693 N N . ALA A 1 216 ? 9.471 -13.581 -12.192 1.00 85.12 216 ALA A N 1
ATOM 1694 C CA . ALA A 1 216 ? 10.085 -13.267 -13.488 1.00 85.12 216 ALA A CA 1
ATOM 1695 C C . ALA A 1 216 ? 11.558 -13.701 -13.588 1.00 85.12 216 ALA A C 1
ATOM 1697 O O . ALA A 1 216 ? 11.983 -14.237 -14.609 1.00 85.12 216 ALA A O 1
ATOM 1698 N N . PHE A 1 217 ? 12.332 -13.491 -12.515 1.00 84.50 217 PHE A N 1
ATOM 1699 C CA . PHE A 1 217 ? 13.755 -13.838 -12.463 1.00 84.50 217 PHE A CA 1
ATOM 1700 C C . PHE A 1 217 ? 14.009 -15.329 -12.707 1.00 84.50 217 PHE A C 1
ATOM 1702 O O . PHE A 1 217 ? 14.898 -15.668 -13.482 1.00 84.50 217 PHE A O 1
ATOM 1709 N N . PHE A 1 218 ? 13.220 -16.207 -12.081 1.00 85.50 218 PHE A N 1
ATOM 1710 C CA . PHE A 1 218 ? 13.369 -17.655 -12.222 1.00 85.50 218 PHE A CA 1
ATOM 1711 C C . PHE A 1 218 ? 13.198 -18.079 -13.683 1.00 85.50 218 PHE A C 1
ATOM 1713 O O . PHE A 1 218 ? 14.104 -18.671 -14.265 1.00 85.50 218 PHE A O 1
ATOM 1720 N N . PHE A 1 219 ? 12.083 -17.686 -14.301 1.00 86.62 219 PHE A N 1
ATOM 1721 C CA . PHE A 1 219 ? 11.812 -17.991 -15.705 1.00 86.62 219 PHE A CA 1
ATOM 1722 C C . PHE A 1 219 ? 12.851 -17.373 -16.635 1.00 86.62 219 PHE A C 1
ATOM 1724 O O . PHE A 1 219 ? 13.327 -18.038 -17.549 1.00 86.62 219 PHE A O 1
ATOM 1731 N N . GLY A 1 220 ? 13.267 -16.132 -16.370 1.00 89.12 220 GLY A N 1
ATOM 1732 C CA . GLY A 1 220 ? 14.301 -15.492 -17.171 1.00 89.12 220 GLY A CA 1
ATOM 1733 C C . GLY A 1 220 ? 15.623 -16.258 -17.158 1.00 89.12 220 GLY A C 1
ATOM 1734 O O . GLY A 1 220 ? 16.230 -16.415 -18.211 1.00 89.12 220 GLY A O 1
ATOM 1735 N N . LYS A 1 221 ? 16.033 -16.805 -16.006 1.00 88.44 221 LYS A N 1
ATOM 1736 C CA . LYS A 1 221 ? 17.234 -17.648 -15.908 1.00 88.44 221 LYS A CA 1
ATOM 1737 C C . LYS A 1 221 ? 17.095 -18.989 -16.614 1.00 88.44 221 LYS A C 1
ATOM 1739 O O . LYS A 1 221 ? 18.066 -19.434 -17.213 1.00 88.44 221 LYS A O 1
ATOM 1744 N N . VAL A 1 222 ? 15.914 -19.602 -16.586 1.00 89.62 222 VAL A N 1
ATOM 1745 C CA . VAL A 1 222 ? 15.651 -20.828 -17.352 1.00 89.62 222 VAL A CA 1
ATOM 1746 C C . VAL A 1 222 ? 15.807 -20.559 -18.849 1.00 89.62 222 VAL A C 1
ATOM 1748 O O . VAL A 1 222 ? 16.541 -21.271 -19.519 1.00 89.62 222 VAL A O 1
ATOM 1751 N N . PHE A 1 223 ? 15.193 -19.500 -19.379 1.00 91.00 223 PHE A N 1
ATOM 1752 C CA . PHE A 1 223 ? 15.264 -19.197 -20.813 1.00 91.00 223 PHE A CA 1
ATOM 1753 C C . PHE A 1 223 ? 16.646 -18.732 -21.288 1.00 91.00 223 PHE A C 1
ATOM 1755 O O . PHE A 1 223 ? 17.022 -19.054 -22.413 1.00 91.00 223 PHE A O 1
ATOM 1762 N N . GLU A 1 224 ? 17.432 -18.058 -20.440 1.00 88.00 224 GLU A N 1
ATOM 1763 C CA . GLU A 1 224 ? 18.840 -17.760 -20.750 1.00 88.00 224 GLU A CA 1
ATOM 1764 C C . GLU A 1 224 ? 19.664 -19.037 -21.002 1.00 88.00 224 GLU A C 1
ATOM 1766 O O . GLU A 1 224 ? 20.567 -19.007 -21.831 1.00 88.00 224 GLU A O 1
ATOM 1771 N N . GLN A 1 225 ? 19.346 -20.167 -20.353 1.00 91.50 225 GLN A N 1
ATOM 1772 C CA . GLN A 1 225 ? 20.039 -21.447 -20.585 1.00 91.50 225 GLN A CA 1
ATOM 1773 C C . GLN A 1 225 ? 19.723 -22.078 -21.948 1.00 91.50 225 GLN A C 1
ATOM 1775 O O . GLN A 1 225 ? 20.458 -22.954 -22.393 1.00 91.50 225 GLN A O 1
ATOM 1780 N N . PHE A 1 226 ? 18.646 -21.645 -22.607 1.00 92.75 226 PHE A N 1
ATOM 1781 C CA . PHE A 1 226 ? 18.259 -22.093 -23.948 1.00 92.75 226 PHE A CA 1
ATOM 1782 C C . PHE A 1 226 ? 18.719 -21.123 -25.047 1.00 92.75 226 PHE A C 1
ATOM 1784 O O . PHE A 1 226 ? 18.180 -21.156 -26.151 1.00 92.75 226 PHE A O 1
ATOM 1791 N N . ASP A 1 227 ? 19.657 -20.220 -24.737 1.00 91.44 227 ASP A N 1
ATOM 1792 C CA . ASP A 1 227 ? 20.137 -19.163 -25.638 1.00 91.44 227 ASP A CA 1
ATOM 1793 C C . ASP A 1 227 ? 19.017 -18.245 -26.169 1.00 91.44 227 ASP A C 1
ATOM 1795 O O . ASP A 1 227 ? 19.151 -17.583 -27.203 1.00 91.44 227 ASP A O 1
ATOM 1799 N N . ILE A 1 228 ? 17.890 -18.167 -25.451 1.00 92.94 228 ILE A N 1
ATOM 1800 C CA . ILE A 1 228 ? 16.795 -17.265 -25.800 1.00 92.94 228 ILE A CA 1
ATOM 1801 C C . ILE A 1 228 ? 17.149 -15.866 -25.284 1.00 92.94 228 ILE A C 1
ATOM 1803 O O . ILE A 1 228 ? 17.438 -15.699 -24.097 1.00 92.94 228 ILE A O 1
ATOM 1807 N N . PRO A 1 229 ? 17.088 -14.818 -26.123 1.00 94.69 229 PRO A N 1
ATOM 1808 C CA . PRO A 1 229 ? 17.299 -13.456 -25.658 1.00 94.69 229 PRO A CA 1
ATOM 1809 C C . PRO A 1 229 ? 16.152 -13.039 -24.729 1.00 94.69 229 PRO A C 1
ATOM 1811 O O . PRO A 1 229 ? 15.041 -12.802 -25.196 1.00 94.69 229 PRO A O 1
ATOM 1814 N N . VAL A 1 230 ? 16.412 -12.910 -23.425 1.00 95.56 230 VAL A N 1
ATOM 1815 C CA . VAL A 1 230 ? 15.400 -12.525 -22.423 1.00 95.56 230 VAL A CA 1
ATOM 1816 C C . VAL A 1 230 ? 15.559 -11.074 -21.986 1.00 95.56 230 VAL A C 1
ATOM 1818 O O . VAL A 1 230 ? 16.665 -10.572 -21.781 1.00 95.56 230 VAL A O 1
ATOM 1821 N N . HIS A 1 231 ? 14.438 -10.394 -21.785 1.00 95.69 231 HIS A N 1
ATOM 1822 C CA . HIS A 1 231 ? 14.379 -9.100 -21.129 1.00 95.69 231 HIS A CA 1
ATOM 1823 C C . HIS A 1 231 ? 13.301 -9.095 -20.050 1.00 95.69 231 HIS A C 1
ATOM 1825 O O . HIS A 1 231 ? 12.113 -9.199 -20.348 1.00 95.69 231 HIS A O 1
ATOM 1831 N N . ILE A 1 232 ? 13.717 -8.954 -18.795 1.00 94.12 232 ILE A N 1
ATOM 1832 C CA . ILE A 1 232 ? 12.792 -8.743 -17.689 1.00 94.12 232 ILE A CA 1
ATOM 1833 C C . ILE A 1 232 ? 12.529 -7.248 -17.558 1.00 94.12 232 ILE A C 1
ATOM 1835 O O . ILE A 1 232 ? 13.432 -6.467 -17.259 1.00 94.12 232 ILE A O 1
ATOM 1839 N N . ASP A 1 233 ? 11.280 -6.866 -17.784 1.00 93.56 233 ASP A N 1
ATOM 1840 C CA . ASP A 1 233 ? 10.845 -5.476 -17.807 1.00 93.56 233 ASP A CA 1
ATOM 1841 C C . ASP A 1 233 ? 10.197 -5.098 -16.469 1.00 93.56 233 ASP A C 1
ATOM 1843 O O . ASP A 1 233 ? 9.313 -5.805 -15.995 1.00 93.56 233 ASP A O 1
ATOM 1847 N N . ASN A 1 234 ? 10.607 -3.991 -15.844 1.00 91.44 234 ASN A N 1
ATOM 1848 C CA . ASN A 1 234 ? 9.925 -3.478 -14.650 1.00 91.44 234 ASN A CA 1
ATOM 1849 C C . ASN A 1 234 ? 8.876 -2.433 -15.030 1.00 91.44 234 ASN A C 1
ATOM 1851 O O . ASN A 1 234 ? 9.045 -1.696 -16.003 1.00 91.44 234 ASN A O 1
ATOM 1855 N N . VAL A 1 235 ? 7.859 -2.300 -14.179 1.00 90.06 235 VAL A N 1
ATOM 1856 C CA . VAL A 1 235 ? 6.907 -1.184 -14.231 1.00 90.06 235 VAL A CA 1
ATOM 1857 C C . VAL A 1 235 ? 7.652 0.151 -14.135 1.00 90.06 235 VAL A C 1
ATOM 1859 O O . VAL A 1 235 ? 8.529 0.338 -13.287 1.00 90.06 235 VAL A O 1
ATOM 1862 N N . GLN A 1 236 ? 7.280 1.088 -15.000 1.00 89.94 236 GLN A N 1
ATOM 1863 C CA . GLN A 1 236 ? 7.812 2.444 -15.075 1.00 89.94 236 GLN A CA 1
ATOM 1864 C C . GLN A 1 236 ? 6.766 3.461 -14.605 1.00 89.94 236 GLN A C 1
ATOM 1866 O O . GLN A 1 236 ? 5.569 3.197 -14.620 1.00 89.94 236 GLN A O 1
ATOM 1871 N N . GLU A 1 237 ? 7.199 4.670 -14.245 1.00 84.38 237 GLU A N 1
ATOM 1872 C CA . GLU A 1 237 ? 6.281 5.752 -13.848 1.00 84.38 237 GLU A CA 1
ATOM 1873 C C . GLU A 1 237 ? 5.238 6.055 -14.941 1.00 84.38 237 GLU A C 1
ATOM 1875 O O . GLU A 1 237 ? 4.055 6.230 -14.648 1.00 84.38 237 GLU A O 1
ATOM 1880 N N . ARG A 1 238 ? 5.655 6.021 -16.217 1.00 87.19 238 ARG A N 1
ATOM 1881 C CA . ARG A 1 238 ? 4.754 6.217 -17.363 1.00 87.19 238 ARG A CA 1
ATOM 1882 C C . ARG A 1 238 ? 3.646 5.171 -17.448 1.00 87.19 238 ARG A C 1
ATOM 1884 O O . ARG A 1 238 ? 2.550 5.495 -17.881 1.00 87.19 238 ARG A O 1
ATOM 1891 N N . ASP A 1 239 ? 3.904 3.957 -16.974 1.00 90.19 239 ASP A N 1
ATOM 1892 C CA . ASP A 1 239 ? 2.926 2.873 -17.001 1.00 90.19 239 ASP A CA 1
ATOM 1893 C C . ASP A 1 239 ? 1.756 3.175 -16.060 1.00 90.19 239 ASP A C 1
ATOM 1895 O O . ASP A 1 239 ? 0.604 2.893 -16.368 1.00 90.19 239 ASP A O 1
ATOM 1899 N N . ILE A 1 240 ? 2.016 3.832 -14.930 1.00 83.38 240 ILE A N 1
ATOM 1900 C CA . ILE A 1 240 ? 0.943 4.243 -14.022 1.00 83.38 240 ILE A CA 1
ATOM 1901 C C . ILE A 1 240 ? 0.077 5.320 -14.689 1.00 83.38 240 ILE A C 1
ATOM 1903 O O . ILE A 1 240 ? -1.149 5.219 -14.688 1.00 83.38 240 ILE A O 1
ATOM 1907 N N . MET A 1 241 ? 0.717 6.313 -15.310 1.00 82.25 241 MET A N 1
ATOM 1908 C CA . MET A 1 241 ? 0.030 7.420 -15.985 1.00 82.25 241 MET A CA 1
ATOM 1909 C C . MET A 1 241 ? -0.795 6.955 -17.190 1.00 82.25 241 MET A C 1
ATOM 1911 O O . MET A 1 241 ? -1.882 7.475 -17.426 1.00 82.25 241 MET A O 1
ATOM 1915 N N . GLU A 1 242 ? -0.289 5.985 -17.951 1.00 84.88 242 GLU A N 1
ATOM 1916 C CA . GLU A 1 242 ? -0.981 5.427 -19.115 1.00 84.88 242 GLU A CA 1
ATOM 1917 C C . GLU A 1 242 ? -2.067 4.417 -18.727 1.00 84.88 242 GLU A C 1
ATOM 1919 O O . GLU A 1 242 ? -3.086 4.323 -19.411 1.00 84.88 242 GLU A O 1
ATOM 1924 N N . GLY A 1 243 ? -1.875 3.671 -17.637 1.00 80.88 243 GLY A N 1
ATOM 1925 C CA . GLY A 1 243 ? -2.844 2.691 -17.155 1.00 80.88 243 GLY A CA 1
ATOM 1926 C C . GLY A 1 243 ? -4.034 3.320 -16.430 1.00 80.88 243 GLY A C 1
ATOM 1927 O O . GLY A 1 243 ? -5.152 2.832 -16.567 1.00 80.88 243 GLY A O 1
ATOM 1928 N N . GLN A 1 244 ? -3.826 4.404 -15.673 1.00 78.19 244 GLN A N 1
ATOM 1929 C CA . GLN A 1 244 ? -4.848 4.974 -14.783 1.00 78.19 244 GLN A CA 1
ATOM 1930 C C . GLN A 1 244 ? -6.150 5.371 -15.503 1.00 78.19 244 GLN A C 1
ATOM 1932 O O . GLN A 1 244 ? -7.215 5.032 -14.989 1.00 78.19 244 GLN A O 1
ATOM 1937 N N . PRO A 1 245 ? -6.120 6.014 -16.688 1.00 79.19 245 PRO A N 1
ATOM 1938 C CA . PRO A 1 245 ? -7.338 6.393 -17.404 1.00 79.19 245 PRO A CA 1
ATOM 1939 C C . PRO A 1 245 ? -8.172 5.209 -17.910 1.00 79.19 245 PRO A C 1
ATOM 1941 O O . PRO A 1 245 ? -9.328 5.405 -18.275 1.00 79.19 245 PRO A O 1
ATOM 1944 N N . LEU A 1 246 ? -7.603 3.998 -17.973 1.00 77.19 246 LEU A N 1
ATOM 1945 C CA . LEU A 1 246 ? -8.310 2.807 -18.458 1.00 77.19 246 LEU A CA 1
ATOM 1946 C C . LEU A 1 246 ? -9.214 2.167 -17.406 1.00 77.19 246 LEU A C 1
ATOM 1948 O O . LEU A 1 246 ? -10.011 1.290 -17.737 1.00 77.19 246 LEU A O 1
ATOM 1952 N N . PHE A 1 247 ? -9.102 2.598 -16.153 1.00 64.19 247 PHE A N 1
ATOM 1953 C CA . PHE A 1 247 ? -9.940 2.109 -15.076 1.00 64.19 247 PHE A CA 1
ATOM 1954 C C . PHE A 1 247 ? -11.066 3.114 -14.803 1.00 64.19 247 PHE A C 1
ATOM 1956 O O . PHE A 1 247 ? -10.799 4.215 -14.327 1.00 64.19 247 PHE A O 1
ATOM 1963 N N . PRO A 1 248 ? -12.338 2.755 -15.068 1.00 48.66 248 PRO A N 1
ATOM 1964 C CA . PRO A 1 248 ? -13.487 3.609 -14.753 1.00 48.66 248 PRO A CA 1
ATOM 1965 C C . PRO A 1 248 ? -13.813 3.631 -13.250 1.00 48.66 248 PRO A C 1
ATOM 1967 O O . PRO A 1 248 ? -14.718 4.342 -12.819 1.00 48.66 248 PRO A O 1
ATOM 1970 N N . ILE A 1 249 ? -13.098 2.823 -12.465 1.00 51.72 249 ILE A N 1
ATOM 1971 C CA . ILE A 1 249 ? -13.241 2.657 -11.022 1.00 51.72 249 ILE A CA 1
ATOM 1972 C C . ILE A 1 249 ? -11.869 2.748 -10.358 1.00 51.72 249 ILE A C 1
ATOM 1974 O O . ILE A 1 249 ? -10.851 2.395 -10.963 1.00 51.72 249 ILE A O 1
ATOM 1978 N N . ASP A 1 250 ? -11.842 3.168 -9.095 1.00 50.66 250 ASP A N 1
ATOM 1979 C CA . ASP A 1 250 ? -10.605 3.213 -8.320 1.00 50.66 250 ASP A CA 1
ATOM 1980 C C . ASP A 1 250 ? -9.965 1.819 -8.267 1.00 50.66 250 ASP A C 1
ATOM 1982 O O . ASP A 1 250 ? -10.560 0.846 -7.807 1.00 50.66 250 ASP A O 1
ATOM 1986 N N . THR A 1 251 ? -8.741 1.720 -8.783 1.00 63.59 251 THR A N 1
ATOM 1987 C CA . THR A 1 251 ? -8.000 0.464 -8.938 1.00 63.59 251 THR A CA 1
ATOM 1988 C C . THR A 1 251 ? -6.647 0.579 -8.242 1.00 63.59 251 THR A C 1
ATOM 1990 O O . THR A 1 251 ? -6.033 1.644 -8.214 1.00 63.59 251 THR A O 1
ATOM 1993 N N . CYS A 1 252 ? -6.159 -0.509 -7.642 1.00 64.81 252 CYS A N 1
ATOM 1994 C CA . CYS A 1 252 ? -4.883 -0.492 -6.930 1.00 64.81 252 CYS A CA 1
ATOM 1995 C C . CYS A 1 252 ? -3.710 -0.168 -7.872 1.00 64.81 252 CYS A C 1
ATOM 1997 O O . CYS A 1 252 ? -3.621 -0.705 -8.978 1.00 64.81 252 CYS A O 1
ATOM 1999 N N . ALA A 1 253 ? -2.760 0.645 -7.396 1.00 74.00 253 ALA A N 1
ATOM 2000 C CA . ALA A 1 253 ? -1.594 1.081 -8.168 1.00 74.00 253 ALA A CA 1
ATOM 2001 C C . ALA A 1 253 ? -0.795 -0.060 -8.846 1.00 74.00 253 ALA A C 1
ATOM 2003 O O . ALA A 1 253 ? -0.370 0.142 -9.983 1.00 74.00 253 ALA A O 1
ATOM 2004 N N . PRO A 1 254 ? -0.627 -1.262 -8.247 1.00 76.88 254 PRO A N 1
ATOM 2005 C CA . PRO A 1 254 ? 0.009 -2.387 -8.937 1.00 76.88 254 PRO A CA 1
ATOM 2006 C C . PRO A 1 254 ? -0.719 -2.833 -10.213 1.00 76.88 254 PRO A C 1
ATOM 2008 O O . PRO A 1 254 ? -0.065 -3.097 -11.217 1.00 76.88 254 PRO A O 1
ATOM 2011 N N . ASN A 1 255 ? -2.056 -2.862 -10.206 1.00 77.56 255 ASN A N 1
ATOM 2012 C CA . ASN A 1 255 ? -2.861 -3.242 -11.374 1.00 77.56 255 ASN A CA 1
ATOM 2013 C C . ASN A 1 255 ? -2.853 -2.141 -12.438 1.00 77.56 255 ASN A C 1
ATOM 2015 O O . ASN A 1 255 ? -2.768 -2.432 -13.632 1.00 77.56 255 ASN A O 1
ATOM 2019 N N . ILE A 1 256 ? -2.875 -0.877 -12.004 1.00 81.44 256 ILE A N 1
ATOM 2020 C CA . ILE A 1 256 ? -2.723 0.280 -12.891 1.00 81.44 256 ILE A CA 1
ATOM 2021 C C . ILE A 1 256 ? -1.367 0.219 -13.607 1.00 81.44 256 ILE A C 1
ATOM 2023 O O . ILE A 1 256 ? -1.311 0.256 -14.835 1.00 81.44 256 ILE A O 1
ATOM 2027 N N . GLY A 1 257 ? -0.282 0.061 -12.844 1.00 87.31 257 GLY A N 1
ATOM 2028 C CA . GLY A 1 257 ? 1.074 -0.025 -13.377 1.00 87.31 257 GLY A CA 1
ATOM 2029 C C . GLY A 1 257 ? 1.277 -1.233 -14.290 1.00 87.31 257 GLY A C 1
ATOM 2030 O O . GLY A 1 257 ? 1.890 -1.101 -15.341 1.00 87.31 257 GLY A O 1
ATOM 2031 N N . ALA A 1 258 ? 0.715 -2.394 -13.953 1.00 90.56 258 ALA A N 1
ATOM 2032 C CA . ALA A 1 258 ? 0.789 -3.570 -14.816 1.00 90.56 258 ALA A CA 1
ATOM 2033 C C . ALA A 1 258 ? 0.017 -3.382 -16.137 1.00 90.56 258 ALA A C 1
ATOM 2035 O O . ALA A 1 258 ? 0.488 -3.778 -17.202 1.00 90.56 258 ALA A O 1
ATOM 2036 N N . THR A 1 259 ? -1.135 -2.709 -16.090 1.00 90.56 259 THR A N 1
ATOM 2037 C CA . THR A 1 259 ? -1.933 -2.405 -17.287 1.00 90.56 259 THR A CA 1
ATOM 2038 C C . THR A 1 259 ? -1.191 -1.462 -18.222 1.00 90.56 259 THR A C 1
ATOM 2040 O O . THR A 1 259 ? -1.074 -1.748 -19.413 1.00 90.56 259 THR A O 1
ATOM 2043 N N . GLY A 1 260 ? -0.626 -0.368 -17.707 1.00 93.00 260 GLY A N 1
ATOM 2044 C CA . GLY A 1 260 ? 0.183 0.513 -18.549 1.00 93.00 260 GLY A CA 1
ATOM 2045 C C . GLY A 1 260 ? 1.469 -0.145 -19.037 1.00 93.00 260 GLY A C 1
ATOM 2046 O O . GLY A 1 260 ? 1.849 0.059 -20.186 1.00 93.00 260 GLY A O 1
ATOM 2047 N N . GLN A 1 261 ? 2.084 -1.015 -18.230 1.00 94.94 261 GLN A N 1
ATOM 2048 C CA . GLN A 1 261 ? 3.246 -1.804 -18.639 1.00 94.94 261 GLN A CA 1
ATOM 2049 C C . GLN A 1 261 ? 2.901 -2.672 -19.851 1.00 94.94 261 GLN A C 1
ATOM 2051 O O . GLN A 1 261 ? 3.673 -2.737 -20.804 1.00 94.94 261 GLN A O 1
ATOM 2056 N N . PHE A 1 262 ? 1.717 -3.282 -19.877 1.00 92.69 262 PHE A N 1
ATOM 2057 C CA . PHE A 1 262 ? 1.246 -4.033 -21.037 1.00 92.69 262 PHE A CA 1
ATOM 2058 C C . PHE A 1 262 ? 0.971 -3.168 -22.255 1.00 92.69 262 PHE A C 1
ATOM 2060 O O . PHE A 1 262 ? 1.391 -3.540 -23.348 1.00 92.69 262 PHE A O 1
ATOM 2067 N N . LEU A 1 263 ? 0.320 -2.015 -22.094 1.00 93.50 263 LEU A N 1
ATOM 2068 C CA . LEU A 1 263 ? 0.105 -1.086 -23.210 1.00 93.50 263 LEU A CA 1
ATOM 2069 C C . LEU A 1 263 ? 1.429 -0.658 -23.835 1.00 93.50 263 LEU A C 1
ATOM 2071 O O . LEU A 1 263 ? 1.568 -0.632 -25.057 1.00 93.50 263 LEU A O 1
ATOM 2075 N N . ARG A 1 264 ? 2.404 -0.334 -22.987 1.00 94.88 264 ARG A N 1
ATOM 2076 C CA . ARG A 1 264 ? 3.747 0.037 -23.402 1.00 94.88 264 ARG A CA 1
ATOM 2077 C C . ARG A 1 264 ? 4.426 -1.107 -24.134 1.00 94.88 264 ARG A C 1
ATOM 2079 O O . ARG A 1 264 ? 4.871 -0.912 -25.261 1.00 94.88 264 ARG A O 1
ATOM 2086 N N . LEU A 1 265 ? 4.483 -2.290 -23.524 1.00 93.69 265 LEU A N 1
ATOM 2087 C CA . LEU A 1 265 ? 5.123 -3.448 -24.136 1.00 93.69 265 LEU A CA 1
ATOM 2088 C C . LEU A 1 265 ? 4.445 -3.807 -25.459 1.00 93.69 265 LEU A C 1
ATOM 2090 O O . LEU A 1 265 ? 5.142 -4.002 -26.442 1.00 93.69 265 LEU A O 1
ATOM 2094 N N . ALA A 1 266 ? 3.117 -3.780 -25.558 1.00 92.44 266 ALA A N 1
ATOM 2095 C CA . ALA A 1 266 ? 2.397 -4.039 -26.807 1.00 92.44 266 ALA A CA 1
ATOM 2096 C C . ALA A 1 266 ? 2.758 -3.067 -27.952 1.00 92.44 266 ALA A C 1
ATOM 2098 O O . ALA A 1 266 ? 2.592 -3.412 -29.120 1.00 92.44 266 ALA A O 1
ATOM 2099 N N . ARG A 1 267 ? 3.258 -1.865 -27.635 1.00 92.81 267 ARG A N 1
ATOM 2100 C CA . ARG A 1 267 ? 3.708 -0.856 -28.611 1.00 92.81 267 ARG A CA 1
ATOM 2101 C C . ARG A 1 267 ? 5.206 -0.927 -28.917 1.00 92.81 267 ARG A C 1
ATOM 2103 O O . ARG A 1 267 ? 5.666 -0.281 -29.857 1.00 92.81 267 ARG A O 1
ATOM 2110 N N . GLU A 1 268 ? 5.980 -1.657 -28.123 1.00 91.38 268 GLU A N 1
ATOM 2111 C CA . GLU A 1 268 ? 7.424 -1.785 -28.287 1.00 91.38 268 GLU A CA 1
ATOM 2112 C C . GLU A 1 268 ? 7.789 -2.990 -29.159 1.00 91.38 268 GLU A C 1
ATOM 2114 O O . GLU A 1 268 ? 7.092 -4.000 -29.202 1.00 91.38 268 GLU A O 1
ATOM 2119 N N . GLN A 1 269 ? 8.925 -2.903 -29.853 1.00 91.75 269 GLN A N 1
ATOM 2120 C CA . GLN A 1 269 ? 9.425 -4.021 -30.648 1.00 91.75 269 GLN A CA 1
ATOM 2121 C C . GLN A 1 269 ? 10.053 -5.088 -29.740 1.00 91.75 269 GLN A C 1
ATOM 2123 O O . GLN A 1 269 ? 11.042 -4.815 -29.053 1.00 91.75 269 GLN A O 1
ATOM 2128 N N . HIS A 1 270 ? 9.518 -6.305 -29.783 1.00 93.44 270 HIS A N 1
ATOM 2129 C CA . HIS A 1 270 ? 10.039 -7.531 -29.165 1.00 93.44 270 HIS A CA 1
ATOM 2130 C C . HIS A 1 270 ? 9.491 -8.753 -29.926 1.00 93.44 270 HIS A C 1
ATOM 2132 O O . HIS A 1 270 ? 8.765 -8.599 -30.910 1.00 93.44 270 HIS A O 1
ATOM 2138 N N . GLY A 1 271 ? 9.900 -9.960 -29.527 1.00 92.19 271 GLY A N 1
ATOM 2139 C CA . GLY A 1 271 ? 9.412 -11.201 -30.127 1.00 92.19 271 GLY A CA 1
ATOM 2140 C C . GLY A 1 271 ? 8.101 -11.662 -29.498 1.00 92.19 271 GLY A C 1
ATOM 2141 O O . GLY A 1 271 ? 7.077 -11.733 -30.170 1.00 92.19 271 GLY A O 1
ATOM 2142 N N . ILE A 1 272 ? 8.152 -12.007 -28.211 1.00 93.19 272 ILE A N 1
ATOM 2143 C CA . ILE A 1 272 ? 7.024 -12.564 -27.455 1.00 93.19 272 ILE A CA 1
ATOM 2144 C C . ILE A 1 272 ? 7.002 -11.923 -26.068 1.00 93.19 272 ILE A C 1
ATOM 2146 O O . ILE A 1 272 ? 8.052 -11.763 -25.446 1.00 93.19 272 ILE A O 1
ATOM 2150 N N . ILE A 1 273 ? 5.808 -11.605 -25.565 1.00 93.31 273 ILE A N 1
ATOM 2151 C CA . ILE A 1 273 ? 5.586 -11.288 -24.150 1.00 93.31 273 ILE A CA 1
ATOM 2152 C C . ILE A 1 273 ? 5.130 -12.573 -23.461 1.00 93.31 273 ILE A C 1
ATOM 2154 O O . ILE A 1 273 ? 4.136 -13.171 -23.867 1.00 93.31 273 ILE A O 1
ATOM 2158 N N . MET A 1 274 ? 5.841 -12.993 -22.420 1.00 91.00 274 MET A N 1
ATOM 2159 C CA . MET A 1 274 ? 5.479 -14.148 -21.606 1.00 91.00 274 MET A CA 1
ATOM 2160 C C . MET A 1 274 ? 5.059 -13.700 -20.213 1.00 91.00 274 MET A C 1
ATOM 2162 O O . MET A 1 274 ? 5.770 -12.944 -19.557 1.00 91.00 274 MET A O 1
ATOM 2166 N N . LEU A 1 275 ? 3.910 -14.202 -19.764 1.00 88.25 275 LEU A N 1
ATOM 2167 C CA . LEU A 1 275 ? 3.295 -13.883 -18.477 1.00 88.25 275 LEU A CA 1
ATOM 2168 C C . LEU A 1 275 ? 3.292 -15.137 -17.597 1.00 88.25 275 LEU A C 1
ATOM 2170 O O . LEU A 1 275 ? 2.286 -15.843 -17.544 1.00 88.25 275 LEU A O 1
ATOM 2174 N N . PRO A 1 276 ? 4.424 -15.491 -16.973 1.00 80.88 276 PRO A N 1
ATOM 2175 C CA . PRO A 1 276 ? 4.479 -16.706 -16.189 1.00 80.88 276 PRO A CA 1
ATOM 2176 C C . PRO A 1 276 ? 3.760 -16.514 -14.852 1.00 80.88 276 PRO A C 1
ATOM 2178 O O . PRO A 1 276 ? 4.143 -15.656 -14.055 1.00 80.88 276 PRO A O 1
ATOM 2181 N N . GLN A 1 277 ? 2.770 -17.363 -14.589 1.00 76.88 277 GLN A N 1
ATOM 2182 C CA . GLN A 1 277 ? 2.132 -17.493 -13.283 1.00 76.88 277 GLN A CA 1
ATOM 2183 C C . GLN A 1 277 ? 2.389 -18.900 -12.745 1.00 76.88 277 GLN A C 1
ATOM 2185 O O . GLN A 1 277 ? 2.314 -19.883 -13.479 1.00 76.88 277 GLN A O 1
ATOM 2190 N N . ILE A 1 278 ? 2.769 -18.979 -11.471 1.00 69.81 278 ILE A N 1
ATOM 2191 C CA . ILE A 1 278 ? 2.850 -20.237 -10.731 1.00 69.81 278 ILE A CA 1
ATOM 2192 C C . ILE A 1 278 ? 1.771 -20.140 -9.667 1.00 69.81 278 ILE A C 1
ATOM 2194 O O . ILE A 1 278 ? 1.980 -19.484 -8.649 1.00 69.81 278 ILE A O 1
ATOM 2198 N N . ASP A 1 279 ? 0.626 -20.757 -9.933 1.00 62.94 279 ASP A N 1
ATOM 2199 C CA . ASP A 1 279 ? -0.503 -20.730 -9.002 1.00 62.94 279 ASP A CA 1
ATOM 2200 C C . ASP A 1 279 ? -0.320 -21.759 -7.881 1.00 62.94 279 ASP A C 1
ATOM 2202 O O . ASP A 1 279 ? -0.629 -21.484 -6.725 1.00 62.94 279 ASP A O 1
ATOM 2206 N N . PHE A 1 280 ? 0.260 -22.922 -8.203 1.00 63.25 280 PHE A N 1
ATOM 2207 C CA . PHE A 1 280 ? 0.532 -23.995 -7.248 1.00 63.25 280 PHE A CA 1
ATOM 2208 C C . PHE A 1 280 ? 1.875 -24.659 -7.558 1.00 63.25 280 PHE A C 1
ATOM 2210 O O . PHE A 1 280 ? 2.162 -25.007 -8.704 1.00 63.25 280 PHE A O 1
ATOM 2217 N N . LEU A 1 281 ? 2.696 -24.856 -6.528 1.00 58.22 281 LEU A N 1
ATOM 2218 C CA . LEU A 1 281 ? 3.849 -25.750 -6.590 1.00 58.22 281 LEU A CA 1
ATOM 2219 C C . LEU A 1 281 ? 3.434 -27.074 -5.945 1.00 58.22 281 LEU A C 1
ATOM 2221 O O . LEU A 1 281 ? 3.002 -27.047 -4.793 1.00 58.22 281 LEU A O 1
ATOM 2225 N N . PRO A 1 282 ? 3.536 -28.217 -6.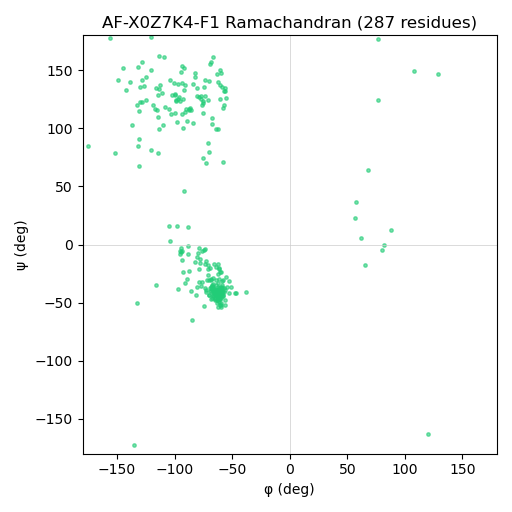643 1.00 55.25 282 PRO A N 1
ATOM 2226 C CA . PRO A 1 282 ? 3.277 -29.503 -6.022 1.00 55.25 282 PRO A CA 1
ATOM 2227 C C . PRO A 1 282 ? 4.378 -29.767 -4.994 1.00 55.25 282 PRO A C 1
ATOM 2229 O O . PRO A 1 282 ? 5.515 -30.082 -5.334 1.00 55.25 282 PRO A O 1
ATOM 2232 N N . VAL A 1 283 ? 4.035 -29.586 -3.727 1.00 58.56 283 VAL A N 1
ATOM 2233 C CA . VAL A 1 283 ? 4.784 -30.104 -2.588 1.00 58.56 283 VAL A CA 1
ATOM 2234 C C . VAL A 1 283 ? 4.206 -31.480 -2.285 1.00 58.56 283 VAL A C 1
ATOM 2236 O O . VAL A 1 283 ? 3.016 -31.610 -1.996 1.00 58.56 283 VAL A O 1
ATOM 2239 N N . GLU A 1 284 ? 5.021 -32.525 -2.430 1.00 54.28 284 GLU A N 1
ATOM 2240 C CA . GLU A 1 284 ? 4.643 -33.862 -1.975 1.00 54.28 284 GLU A CA 1
ATOM 2241 C C . GLU A 1 284 ? 4.487 -33.833 -0.453 1.00 54.28 284 GLU A C 1
ATOM 2243 O O . GLU A 1 284 ? 5.470 -33.892 0.277 1.00 54.28 284 GLU A O 1
ATOM 2248 N N . GLY A 1 285 ? 3.239 -33.726 0.007 1.00 58.75 285 GLY A N 1
ATOM 2249 C CA . GLY A 1 285 ? 2.896 -33.714 1.425 1.00 58.75 285 GLY A CA 1
ATOM 2250 C C . GLY A 1 285 ? 3.185 -32.371 2.099 1.00 58.75 285 GLY A C 1
ATOM 2251 O O . GLY A 1 285 ? 4.302 -31.877 2.095 1.00 58.75 285 GLY A O 1
ATOM 2252 N N . GLU A 1 286 ? 2.154 -31.804 2.723 1.00 54.72 286 GLU A N 1
ATOM 2253 C CA . GLU A 1 286 ? 2.251 -30.643 3.620 1.00 54.72 286 GLU A CA 1
ATOM 2254 C C . GLU A 1 286 ? 2.641 -29.306 2.973 1.00 54.72 286 GLU A C 1
ATOM 2256 O O . GLU A 1 286 ? 3.645 -28.692 3.312 1.00 54.72 286 GLU A O 1
ATOM 2261 N N . SER A 1 287 ? 1.796 -28.788 2.084 1.00 43.16 287 SER A N 1
ATOM 2262 C CA . SER A 1 287 ? 1.414 -27.367 2.143 1.00 43.16 287 SER A CA 1
ATOM 2263 C C . SER A 1 287 ? 0.360 -27.081 1.078 1.00 43.16 287 SER A C 1
ATOM 2265 O O . SER A 1 287 ? 0.632 -26.656 -0.043 1.00 43.16 287 SER A O 1
ATOM 2267 N N . VAL A 1 288 ? -0.883 -27.354 1.457 1.00 36.41 288 VAL A N 1
ATOM 2268 C CA . VAL A 1 288 ? -2.012 -26.524 1.043 1.00 36.41 288 VAL A CA 1
ATOM 2269 C C . VAL A 1 288 ? -2.607 -26.037 2.359 1.00 36.41 288 VAL A C 1
ATOM 2271 O O . VAL A 1 288 ? -3.471 -26.696 2.935 1.00 36.41 288 VAL A O 1
ATOM 2274 N N . GLY A 1 289 ? -1.986 -24.991 2.906 1.00 39.41 289 GLY A N 1
ATOM 2275 C CA . GLY A 1 289 ? -2.518 -24.215 4.027 1.00 39.41 289 GLY A CA 1
ATOM 2276 C C . GLY A 1 289 ? -3.530 -23.198 3.530 1.00 39.41 289 GLY A C 1
ATOM 2277 O O . GLY A 1 289 ? -3.260 -22.593 2.467 1.00 39.41 289 GLY A O 1
#

Foldseek 3Di:
DLDPQVLVVVLVVCVVVPHDPVVSVLVSLLSPLVNCCVPPVVVDDDDAPDEAEAAAPCVVPPSNQVSNQVVVCVSPVHNYHYDHPPCRRCVVVVVVVVVVVVDPDDDDPDDDDPVCVVPFDWDKDKDWDCCPQVVHNNDTDIWIWIWGQDPVGIDTDIDDDDPSVVVVVVCVVVVDPPPPDPVVVVVVVVVVVVAQAFPDLAAEEEECFPVFPVPSRVVRVVVVVVVGRYHYHYQDPVQLVQQVVVDPGDDDSRNSSVRSVVVVVVPGRYNYYDGDDDPDDDDPDDDPD

Radius of gyration: 25.64 Å; Cα contacts (8 Å, |Δi|>4): 350; chains: 1; bounding box: 54×72×62 Å

Solvent-accessible surface area (backbone atoms only — not comparable to full-atom values): 17010 Å² total; per-residue (Å²): 104,56,48,79,71,49,36,58,56,49,43,52,50,41,49,75,73,66,51,52,72,68,58,46,49,43,52,50,34,33,25,50,40,50,38,45,47,73,72,47,49,85,80,50,92,79,68,80,70,34,77,47,74,46,68,36,61,67,48,76,44,65,58,39,50,50,31,45,38,54,52,49,29,68,71,66,76,46,66,56,43,68,43,69,55,100,54,28,53,46,50,72,55,56,60,43,48,59,62,48,71,78,40,99,63,82,82,82,88,79,85,84,61,68,65,72,63,69,78,51,74,65,54,77,41,84,43,73,44,56,14,82,52,78,70,38,77,80,43,76,48,75,28,39,32,40,34,33,77,55,99,91,43,78,48,78,49,71,49,76,66,57,70,49,45,57,50,48,52,49,37,67,73,63,79,50,81,78,73,74,76,59,59,70,60,53,53,51,50,59,52,60,73,70,47,52,75,51,85,53,58,68,15,39,32,29,58,34,33,86,75,61,10,77,62,35,64,61,57,44,56,56,40,47,75,70,75,42,48,32,21,61,43,68,66,46,77,65,12,36,68,62,17,46,80,76,47,98,55,94,68,59,65,56,57,25,18,47,47,11,37,48,57,50,52,75,73,50,82,50,55,45,82,48,81,64,73,82,91,75,75,92,55,89,71,92,71,88,126

Mean predicted aligned error: 19.07 Å

Organism: NCBI:txid412755

InterPro domains:
  IPR051805 Dehydratase Activator and Reductase Protein [PTHR32329] (2-286)

Secondary structure (DSSP, 8-state):
--SHHHHHHHHHHHHHTT--HHHHHHHHHHHHHHHHHHHHGGGS---TT-EEE--SGGGGSTHHHHHHHHHHHHHH-S--EEE--SSTTTHHHHHHHHHHHTTTPPP---PPPSHHHHS---EEEEEEE-STTTS-TT--EEEEEEEEEETTEEEEEEE---HHHHHHHHHHHSS-------HHHHHHHHHHHTS-B---TTPEEEEE-TTT-TTHHHHHHHHHTTT--EEEEEP-HHHHHHHGGG-SS---HHHHHHHHHHHHHHHS--SEE----------SSS---

pLDDT: mean 75.53, std 14.96, range [36.41, 95.75]